Protein AF-A0A2M9CMZ7-F1 (afdb_monomer)

Sequence (205 aa):
MNSIRTAARRVREQDAGLTLVELIIYSLLLSVIVAIGGGMLISSITTQRDVTRITTATSDGQVVASSVEEGIRNAGGSTPISVASNSFGQVLKSRTAKVTQAGAVTWECRAWFHRFTGEVYTRRSATAVPTPATAGDLAGWTLLAQGVTLAPGQTAIFQSTGSTAAPKVRVVFDIAGTDTAPVRIDTDIAALKTPTTGTAPASCA

pLDDT: mean 87.65, std 12.61, range [50.69, 98.31]

Secondary structure (DSSP, 8-state):
--SHHHHHHHHHTT--PPPHHHHHHHHHHHHHHHHHHHHHHHHHHHHHHHHHHHHHHHHHHHHHHHHHHHHHHTB-SSS-EEEEE-SSEEEEEEEEEEE-TTS-EEEEEEEEEEETTS-EEEEEESS--PPP-SGGGGTTPEEEESSEEPPTT-S-SEEE-SBTTB-EEEEEEEE--SSS-PEEEEEEEEPP-----SSS-S---

Foldseek 3Di:
DPPVVVVVVVVVVPPPDQDPVNVVVVVVVVVVVCVVVVVVVVVVVVVVLLVVLQVVLVVLLVQVVVLCQQFQQQFDAQCQWDWDADPQWIKIKGWGWDQDPVRDIATWIKMWTAGQQFWIWIAIGQAAQDHDPDPVSCVRIHTRAGQKHADPPDPHQWDFDDDSQWTKIWGWIWHCRDPPDTDIDTDIHIYDHDDPDYDDDNDND

Solvent-accessible surface area (backbone atoms only — not comparable to full-atom values): 11147 Å² total; per-residue (Å²): 132,73,72,65,65,61,55,62,53,59,62,63,71,65,70,72,70,83,48,74,68,55,56,50,51,49,54,52,54,49,50,52,52,50,52,52,53,47,50,53,50,52,52,50,53,53,50,52,51,44,54,50,33,38,48,51,28,47,52,31,49,49,52,47,52,52,54,50,42,61,39,39,36,37,15,39,49,84,51,23,66,47,73,52,72,61,98,46,25,38,33,41,28,20,22,19,63,41,72,44,98,87,69,48,56,36,40,32,22,38,35,36,36,40,36,79,92,11,39,32,31,38,39,77,36,71,49,57,58,81,78,60,72,51,79,76,60,47,67,86,47,44,81,57,40,63,54,41,40,67,32,91,96,50,95,54,45,72,40,81,75,52,45,82,92,55,39,28,38,34,42,35,31,25,21,57,21,44,102,86,47,61,43,77,47,78,48,78,41,58,36,44,95,52,81,73,72,63,70,51,55,82,52,21,114

Mean predicted aligned error: 8.91 Å

Structure (mmCIF, N/CA/C/O backbone):
data_AF-A0A2M9CMZ7-F1
#
_entry.id   AF-A0A2M9CMZ7-F1
#
loop_
_atom_site.group_PDB
_atom_site.id
_atom_site.type_symbol
_atom_site.label_atom_id
_atom_site.label_alt_id
_atom_site.label_comp_id
_atom_site.label_asym_id
_atom_site.label_entity_id
_atom_site.label_seq_id
_atom_site.pdbx_PDB_ins_code
_atom_site.Cartn_x
_atom_site.Cartn_y
_atom_site.Cartn_z
_atom_site.occupancy
_atom_site.B_iso_or_equiv
_atom_site.auth_seq_id
_atom_site.auth_comp_id
_atom_site.auth_asym_id
_atom_site.auth_atom_id
_atom_site.pdbx_PDB_model_num
ATOM 1 N N . MET A 1 1 ? -18.367 -43.735 77.145 1.00 53.88 1 MET A N 1
ATOM 2 C CA . MET A 1 1 ? -19.477 -43.419 76.207 1.00 53.88 1 MET A CA 1
ATOM 3 C C . MET A 1 1 ? -20.078 -42.004 76.345 1.00 53.88 1 MET A C 1
ATOM 5 O O . MET A 1 1 ? -21.025 -41.712 75.630 1.00 53.88 1 MET A O 1
ATOM 9 N N . ASN A 1 2 ? -19.516 -41.077 77.145 1.00 50.69 2 ASN A N 1
ATOM 10 C CA . ASN A 1 2 ? -20.049 -39.701 77.281 1.00 50.69 2 ASN A CA 1
ATOM 11 C C . ASN A 1 2 ? -19.414 -38.643 76.352 1.00 50.69 2 ASN A C 1
ATOM 13 O O . ASN A 1 2 ? -19.955 -37.552 76.233 1.00 50.69 2 ASN A O 1
ATOM 17 N N . SER A 1 3 ? -18.312 -38.953 75.661 1.00 54.72 3 SER A N 1
ATOM 18 C CA . SER A 1 3 ? -17.605 -38.002 74.778 1.00 54.72 3 SER A CA 1
ATOM 19 C C . SER A 1 3 ? -18.279 -37.809 73.404 1.00 54.72 3 SER A C 1
ATOM 21 O O . SER A 1 3 ? -18.163 -36.748 72.798 1.00 54.72 3 SER A O 1
ATOM 23 N N . ILE A 1 4 ? -19.064 -38.788 72.942 1.00 56.78 4 ILE A N 1
ATOM 24 C CA . ILE A 1 4 ? -19.714 -38.757 71.617 1.00 56.78 4 ILE A CA 1
ATOM 25 C C . ILE A 1 4 ? -20.946 -37.829 71.605 1.00 56.78 4 ILE A C 1
ATOM 27 O O . ILE A 1 4 ? -21.255 -37.208 70.589 1.00 56.78 4 ILE A O 1
ATOM 31 N N . ARG A 1 5 ? -21.626 -37.658 72.748 1.00 54.97 5 ARG A N 1
ATOM 32 C CA . ARG A 1 5 ? -22.833 -36.814 72.845 1.00 54.97 5 ARG A CA 1
ATOM 33 C C . ARG A 1 5 ? -22.527 -35.314 72.777 1.00 54.97 5 ARG A C 1
ATOM 35 O O . ARG A 1 5 ? -23.371 -34.545 72.328 1.00 54.97 5 ARG A O 1
ATOM 42 N N . THR A 1 6 ? -21.323 -34.894 73.160 1.00 55.31 6 THR A N 1
ATOM 43 C CA . THR A 1 6 ? -20.895 -33.488 73.098 1.00 55.31 6 THR A CA 1
ATOM 44 C C . THR A 1 6 ? -20.460 -33.069 71.692 1.00 55.31 6 THR A C 1
ATOM 46 O O . THR A 1 6 ? -20.668 -31.918 71.314 1.00 55.31 6 THR A O 1
ATOM 49 N N . ALA A 1 7 ? -19.916 -33.995 70.894 1.00 56.38 7 ALA A N 1
ATOM 50 C CA . ALA A 1 7 ? -19.519 -33.734 69.508 1.00 56.38 7 ALA A CA 1
ATOM 51 C C . ALA A 1 7 ? -20.734 -33.538 68.582 1.00 56.38 7 ALA A C 1
ATOM 53 O O . ALA A 1 7 ? -20.754 -32.610 67.778 1.00 56.38 7 ALA A O 1
ATOM 54 N N . ALA A 1 8 ? -21.793 -34.335 68.762 1.00 55.12 8 ALA A N 1
ATOM 55 C CA . ALA A 1 8 ? -23.014 -34.240 67.958 1.00 55.12 8 ALA A CA 1
ATOM 56 C C . ALA A 1 8 ? -23.794 -32.924 68.163 1.00 55.12 8 ALA A C 1
ATOM 58 O O . ALA A 1 8 ? -24.517 -32.490 67.270 1.00 55.12 8 ALA A O 1
ATOM 59 N N . ARG A 1 9 ? -23.639 -32.261 69.318 1.00 54.72 9 ARG A N 1
ATOM 60 C CA . ARG A 1 9 ? -24.320 -30.988 69.598 1.00 54.72 9 ARG A CA 1
ATOM 61 C C . ARG A 1 9 ? -23.644 -29.789 68.922 1.00 54.72 9 ARG A C 1
ATOM 63 O O . ARG A 1 9 ? -24.350 -28.894 68.480 1.00 54.72 9 ARG A O 1
ATOM 70 N N . ARG A 1 10 ? -22.312 -29.801 68.767 1.00 55.31 10 ARG A N 1
ATOM 71 C CA . ARG A 1 10 ? -21.584 -28.718 68.072 1.00 55.31 10 ARG A CA 1
ATOM 72 C C . ARG A 1 10 ? -21.828 -28.695 66.565 1.00 55.31 10 ARG A C 1
ATOM 74 O O . ARG A 1 10 ? -21.839 -27.620 65.988 1.00 55.31 10 ARG A O 1
ATOM 81 N N . VAL A 1 11 ? -22.053 -29.855 65.944 1.00 56.81 11 VAL A N 1
ATOM 82 C CA . VAL A 1 11 ? -22.345 -29.934 64.500 1.00 56.81 11 VAL A CA 1
ATOM 83 C C . VAL A 1 11 ? -23.722 -29.339 64.180 1.00 56.81 11 VAL A C 1
ATOM 85 O O . VAL A 1 11 ? -23.894 -28.718 63.143 1.00 56.81 11 VAL A O 1
ATOM 88 N N . ARG A 1 12 ? -24.689 -29.453 65.098 1.00 53.34 12 ARG A N 1
ATOM 89 C CA . ARG A 1 12 ? -26.068 -28.978 64.894 1.00 53.34 12 ARG A CA 1
ATOM 90 C C . ARG A 1 12 ? -26.276 -27.483 65.170 1.00 53.34 12 ARG A C 1
ATOM 92 O O . ARG A 1 12 ? -27.273 -26.925 64.736 1.00 53.34 12 ARG A O 1
ATOM 99 N N . GLU A 1 13 ? -25.357 -26.836 65.889 1.00 54.41 13 GLU A N 1
ATOM 100 C CA . GLU A 1 13 ? -25.361 -25.375 66.101 1.00 54.41 13 GLU A CA 1
ATOM 101 C C . GLU A 1 13 ? -24.696 -24.603 64.945 1.00 54.41 13 GLU A C 1
ATOM 103 O O . GLU A 1 13 ? -24.712 -23.376 64.948 1.00 54.41 13 GLU A O 1
ATOM 108 N N . GLN A 1 14 ? -24.148 -25.298 63.940 1.00 55.53 14 GLN A N 1
ATOM 109 C CA . GLN A 1 14 ? -23.575 -24.679 62.738 1.00 55.53 14 GLN A CA 1
ATOM 110 C C . GLN A 1 14 ? -24.542 -24.609 61.546 1.00 55.53 14 GLN A C 1
ATOM 112 O O . GLN A 1 14 ? -24.207 -23.983 60.544 1.00 55.53 14 GLN A O 1
ATOM 117 N N . ASP A 1 15 ? -25.764 -25.134 61.676 1.00 51.84 15 ASP A N 1
ATOM 118 C CA . ASP A 1 15 ? -26.851 -24.940 60.705 1.00 51.84 15 ASP A CA 1
ATOM 119 C C . ASP A 1 15 ? -27.533 -23.569 60.904 1.00 51.84 15 ASP A C 1
ATOM 121 O O . ASP A 1 15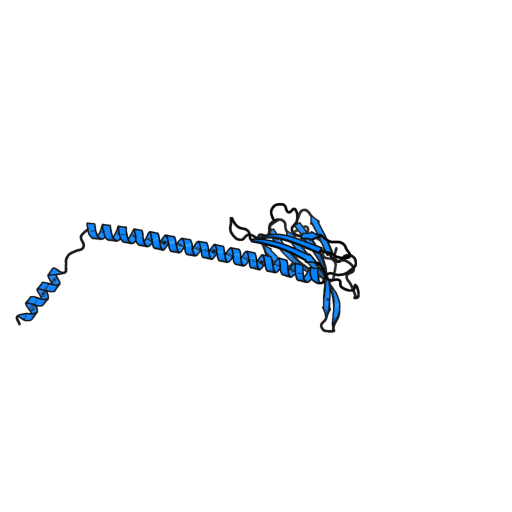 ? -28.759 -23.452 60.985 1.00 51.84 15 ASP A O 1
ATOM 125 N N . ALA A 1 16 ? -26.738 -22.502 61.018 1.00 63.56 16 ALA A N 1
ATOM 126 C CA . ALA A 1 16 ? -27.239 -21.142 60.873 1.00 63.56 16 ALA A CA 1
ATOM 127 C C . ALA A 1 16 ? -27.603 -20.954 59.392 1.00 63.56 16 ALA A C 1
ATOM 129 O O . ALA A 1 16 ? -26.758 -20.619 58.565 1.00 63.56 16 ALA A O 1
ATOM 130 N N . GLY A 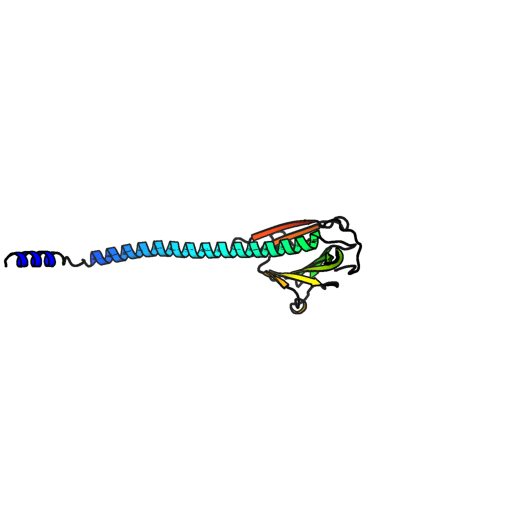1 17 ? -28.848 -21.284 59.040 1.00 63.22 17 GLY A N 1
ATOM 131 C CA . GLY A 1 17 ? -29.356 -21.165 57.678 1.00 63.22 17 GLY A CA 1
ATOM 132 C C . GLY A 1 17 ? -29.147 -19.753 57.134 1.00 63.22 17 GLY A C 1
ATOM 133 O O . GLY A 1 17 ? -29.456 -18.775 57.814 1.00 63.22 17 GLY A O 1
ATOM 134 N N . LEU A 1 18 ? -28.629 -19.665 55.905 1.00 70.62 18 LEU A N 1
ATOM 135 C CA . LEU A 1 18 ? -28.488 -18.409 55.173 1.00 70.62 18 LEU A CA 1
ATOM 136 C C . LEU A 1 18 ? -29.822 -17.668 55.187 1.00 70.62 18 LEU A C 1
ATOM 138 O O . LEU A 1 18 ? -30.847 -18.179 54.724 1.00 70.62 18 LEU A O 1
ATOM 142 N N . THR A 1 19 ? -29.810 -16.458 55.730 1.00 87.25 19 THR A N 1
ATOM 143 C CA . THR A 1 19 ? -31.013 -15.633 55.733 1.00 87.25 19 THR A CA 1
ATOM 144 C C . THR A 1 19 ? -31.317 -15.180 54.301 1.00 87.25 19 THR A C 1
ATOM 146 O O . THR A 1 19 ? -30.415 -14.952 53.495 1.00 87.25 19 THR A O 1
ATOM 149 N N . LEU A 1 20 ? -32.599 -15.039 53.947 1.00 86.75 20 LEU A N 1
ATOM 150 C CA . LEU A 1 20 ? -33.002 -14.634 52.591 1.00 86.75 20 LEU A CA 1
ATOM 151 C C . LEU A 1 20 ? -32.379 -13.283 52.190 1.00 86.75 20 LEU A C 1
ATOM 153 O O . LEU A 1 20 ? -31.976 -13.095 51.045 1.00 86.75 20 LEU A O 1
ATOM 157 N N . VAL A 1 21 ? -32.240 -12.367 53.152 1.00 91.69 21 VAL A N 1
ATOM 158 C CA . VAL A 1 21 ? -31.585 -11.066 52.958 1.00 91.69 21 VAL A CA 1
ATOM 159 C C . VAL A 1 21 ? -30.092 -11.200 52.641 1.00 91.69 21 VAL A C 1
ATOM 161 O O . VAL A 1 21 ? -29.581 -10.480 51.788 1.00 91.69 21 VAL A O 1
ATOM 164 N N . GLU A 1 22 ? -29.398 -12.153 53.257 1.00 90.06 22 GLU A N 1
ATOM 165 C CA . GLU A 1 22 ? -27.973 -12.404 53.037 1.00 90.06 22 GLU A CA 1
ATOM 166 C C . GLU A 1 22 ? -27.706 -12.973 51.634 1.00 90.06 22 GLU A C 1
ATOM 168 O O . GLU A 1 22 ? -26.802 -12.505 50.943 1.00 90.06 22 GLU A O 1
ATOM 173 N N . LEU A 1 23 ? -28.565 -13.874 51.139 1.00 91.12 23 LEU A N 1
ATOM 174 C CA . LEU A 1 23 ? -28.516 -14.339 49.744 1.00 91.12 23 LEU A CA 1
ATOM 175 C C . LEU A 1 23 ? -28.750 -13.206 48.734 1.00 91.12 23 LEU A C 1
ATOM 177 O O . LEU A 1 23 ? -28.063 -13.147 47.712 1.00 91.12 23 LEU A O 1
ATOM 181 N N . ILE A 1 24 ? -29.676 -12.282 49.021 1.00 94.25 24 ILE A N 1
ATOM 182 C CA . ILE A 1 24 ? -29.901 -11.107 48.167 1.00 94.25 24 ILE A CA 1
ATOM 183 C C . ILE A 1 24 ? -28.644 -10.234 48.134 1.00 94.25 24 ILE A C 1
ATOM 185 O O . ILE A 1 24 ? -28.174 -9.897 47.047 1.00 94.25 24 ILE A O 1
ATOM 189 N N . ILE A 1 25 ? -28.052 -9.924 49.290 1.00 94.56 25 ILE A N 1
ATOM 190 C CA . ILE A 1 25 ? -26.826 -9.117 49.366 1.00 94.56 25 ILE A CA 1
ATOM 191 C C . ILE A 1 25 ? -25.687 -9.789 48.589 1.00 94.56 25 ILE A C 1
ATOM 193 O O . ILE A 1 25 ? -25.028 -9.125 47.789 1.00 94.56 25 ILE A O 1
ATOM 197 N N . TYR A 1 26 ? -25.492 -11.102 48.738 1.00 94.25 26 TYR A N 1
ATOM 198 C CA . TYR A 1 26 ? -24.466 -11.821 47.980 1.00 94.25 26 TYR A CA 1
ATOM 199 C C . TYR A 1 26 ? -24.723 -11.816 46.475 1.00 94.25 26 TYR A C 1
ATOM 201 O O . TYR A 1 26 ? -23.786 -11.609 45.707 1.00 94.25 26 TYR A O 1
ATOM 209 N N . SER A 1 27 ? -25.971 -11.986 46.036 1.00 94.50 27 SER A N 1
ATOM 210 C CA . SER A 1 27 ? -26.308 -11.920 44.611 1.00 94.50 27 SER A CA 1
ATOM 211 C C . SER A 1 27 ? -26.061 -10.526 44.014 1.00 94.50 27 SER A C 1
ATOM 213 O O . SER A 1 27 ? -25.552 -10.417 42.895 1.00 94.50 27 SER A O 1
ATOM 215 N N . LEU A 1 28 ? -26.330 -9.457 44.775 1.00 96.75 28 LEU A N 1
ATOM 216 C CA . LEU A 1 28 ? -26.047 -8.076 44.374 1.00 96.75 28 LEU A CA 1
ATOM 217 C C . LEU A 1 28 ? -24.539 -7.819 44.294 1.00 96.75 28 LEU A C 1
ATOM 219 O O . LEU A 1 28 ? -24.059 -7.300 43.287 1.00 96.75 28 LEU A O 1
ATOM 223 N N . LEU A 1 29 ? -23.778 -8.235 45.310 1.00 96.25 29 LEU A N 1
ATOM 224 C CA . LEU A 1 29 ? -22.318 -8.104 45.321 1.00 96.25 29 LEU A CA 1
ATOM 225 C C . LEU A 1 29 ? -21.666 -8.902 44.185 1.00 96.25 29 LEU A C 1
ATOM 227 O O . LEU A 1 29 ? -20.794 -8.381 43.490 1.00 96.25 29 LEU A O 1
ATOM 231 N N . LEU A 1 30 ? -22.121 -10.134 43.943 1.00 96.31 30 LEU A N 1
ATOM 232 C CA . LEU A 1 30 ? -21.646 -10.958 42.832 1.00 96.31 30 LEU A CA 1
ATOM 233 C C . LEU A 1 30 ? -21.927 -10.287 41.485 1.00 96.31 30 LEU A C 1
ATOM 235 O O . LEU A 1 30 ? -21.047 -10.247 40.629 1.00 96.31 30 LEU A O 1
ATOM 239 N N . SER A 1 31 ? -23.120 -9.713 41.311 1.00 96.94 31 SER A N 1
ATOM 240 C CA . SER A 1 31 ? -23.487 -8.998 40.085 1.00 96.94 31 SER A CA 1
ATOM 241 C C . SER A 1 31 ? -22.565 -7.804 39.824 1.00 96.94 31 SER A C 1
ATOM 243 O O . SER A 1 31 ? -22.138 -7.601 38.690 1.00 96.94 31 SER A O 1
ATOM 245 N N . VAL A 1 32 ? -22.191 -7.053 40.867 1.00 97.56 32 VAL A N 1
ATOM 246 C CA . VAL A 1 32 ? -21.225 -5.946 40.759 1.00 97.56 32 VAL A CA 1
ATOM 247 C C . VAL A 1 32 ? -19.847 -6.454 40.331 1.00 97.56 32 VAL A C 1
ATOM 249 O O . VAL A 1 32 ? -19.247 -5.896 39.413 1.00 97.56 32 VAL A O 1
ATOM 252 N N . ILE A 1 33 ? -19.354 -7.537 40.938 1.00 97.75 33 ILE A N 1
ATOM 253 C CA . ILE A 1 33 ? -18.052 -8.126 40.583 1.00 97.75 33 ILE A CA 1
ATOM 254 C C . ILE A 1 33 ? -18.054 -8.613 39.130 1.00 97.75 33 ILE A C 1
ATOM 256 O O . ILE A 1 33 ? -17.116 -8.331 38.384 1.00 97.75 33 ILE A O 1
ATOM 260 N N . VAL A 1 34 ? -19.117 -9.302 38.706 1.00 96.94 34 VAL A N 1
ATOM 261 C CA . VAL A 1 34 ? -19.269 -9.776 37.325 1.00 96.94 34 VAL A CA 1
ATOM 262 C C . VAL A 1 34 ? -19.367 -8.607 36.348 1.00 96.94 34 VAL A C 1
ATOM 264 O O . VAL A 1 34 ? -18.765 -8.676 35.283 1.00 96.94 34 VAL A O 1
ATOM 267 N N . ALA A 1 35 ? -20.057 -7.518 36.694 1.00 96.75 35 ALA A N 1
ATOM 268 C CA . ALA A 1 35 ? -20.127 -6.329 35.846 1.00 96.75 35 ALA A CA 1
ATOM 269 C C . ALA A 1 35 ? -18.746 -5.682 35.652 1.00 96.75 35 ALA A C 1
ATOM 271 O O . ALA A 1 35 ? -18.377 -5.344 34.527 1.00 96.75 35 ALA A O 1
ATOM 272 N N . ILE A 1 36 ? -17.952 -5.568 36.723 1.00 97.19 36 ILE A N 1
ATOM 273 C CA . ILE A 1 36 ? -16.582 -5.040 36.655 1.00 97.19 36 ILE A CA 1
ATOM 274 C C . ILE A 1 36 ? -15.697 -5.969 35.814 1.00 97.19 36 ILE A C 1
ATOM 276 O O . ILE A 1 36 ? -15.052 -5.517 34.867 1.00 97.19 36 ILE A O 1
ATOM 280 N N . GLY A 1 37 ? -15.702 -7.271 36.115 1.00 96.31 37 GLY A N 1
ATOM 281 C CA . GLY A 1 37 ? -14.915 -8.263 35.379 1.00 96.31 37 GLY A CA 1
ATOM 282 C C . GLY A 1 37 ? -15.315 -8.359 33.903 1.00 96.31 37 GLY A C 1
ATOM 283 O O . GLY A 1 37 ? -14.456 -8.405 33.025 1.00 96.31 37 GLY A O 1
ATOM 284 N N . GLY A 1 38 ? -16.616 -8.311 33.616 1.00 94.94 38 GLY A N 1
ATOM 285 C CA . GLY A 1 38 ? -17.168 -8.305 32.264 1.00 94.94 38 GLY A CA 1
ATOM 286 C C . GLY A 1 38 ? -16.776 -7.052 31.484 1.00 94.94 38 GLY A C 1
ATOM 287 O O . GLY A 1 38 ? -16.336 -7.158 30.341 1.00 94.94 38 GLY A O 1
ATOM 288 N N . GLY A 1 39 ? -16.845 -5.875 32.112 1.00 94.81 39 GLY A N 1
ATOM 289 C CA . GLY A 1 39 ? -16.388 -4.621 31.510 1.00 94.81 39 GLY A CA 1
ATOM 290 C C . GLY A 1 39 ? -14.898 -4.646 31.158 1.00 94.81 39 GLY A C 1
ATOM 291 O O . GLY A 1 39 ? -14.516 -4.270 30.048 1.00 94.81 39 GLY A O 1
ATOM 292 N N . MET A 1 40 ? -14.055 -5.159 32.061 1.00 95.44 40 MET A N 1
ATOM 293 C CA . MET A 1 40 ? -12.617 -5.319 31.810 1.00 95.44 40 MET A CA 1
ATOM 294 C C . MET A 1 40 ? -12.329 -6.289 30.659 1.00 95.44 40 MET A C 1
ATOM 296 O O . MET A 1 40 ? -11.465 -6.017 29.820 1.00 95.44 40 MET A O 1
ATOM 300 N N . LEU A 1 41 ? -13.066 -7.400 30.586 1.00 95.75 41 LEU A N 1
ATOM 301 C CA . LEU A 1 41 ? -12.920 -8.380 29.513 1.00 95.75 41 LEU A CA 1
ATOM 302 C C . LEU A 1 41 ? -13.299 -7.785 28.151 1.00 95.75 41 LEU A C 1
ATOM 304 O O . LEU A 1 41 ? -12.548 -7.940 27.188 1.00 95.75 41 LEU A O 1
ATOM 308 N N . ILE A 1 42 ? -14.422 -7.064 28.074 1.00 94.44 42 ILE A N 1
ATOM 309 C CA . ILE A 1 42 ? -14.865 -6.396 26.842 1.00 94.44 42 ILE A CA 1
ATOM 310 C C . ILE A 1 42 ? -13.808 -5.388 26.380 1.00 94.44 42 ILE A C 1
ATOM 312 O O . ILE A 1 42 ? -13.396 -5.438 25.223 1.00 94.44 42 ILE A O 1
ATOM 316 N N . SER A 1 43 ? -13.315 -4.543 27.291 1.00 94.12 43 SER A N 1
ATOM 317 C CA . SER A 1 43 ? -12.269 -3.553 26.994 1.00 94.12 43 SER A CA 1
ATOM 318 C C . SER A 1 43 ? -10.966 -4.198 26.498 1.00 94.12 43 SER A C 1
ATOM 320 O O . SER A 1 43 ? -10.323 -3.719 25.560 1.00 94.12 43 SER A O 1
ATOM 322 N N . SER A 1 44 ? -10.592 -5.342 27.076 1.00 94.44 44 SER A N 1
ATOM 323 C CA . SER A 1 44 ? -9.409 -6.095 26.646 1.00 94.44 44 SER A CA 1
ATOM 324 C C . SER A 1 44 ? -9.576 -6.648 25.228 1.00 94.44 44 SER A C 1
ATOM 326 O O . SER A 1 44 ? -8.657 -6.548 24.416 1.00 94.44 44 SER A O 1
ATOM 328 N N . ILE A 1 45 ? -10.756 -7.186 24.897 1.00 94.31 45 ILE A N 1
ATOM 329 C CA . ILE A 1 45 ? -11.051 -7.730 23.562 1.00 94.31 45 ILE A CA 1
ATOM 330 C C . ILE A 1 45 ? -11.070 -6.620 22.505 1.00 94.31 45 ILE A C 1
ATOM 332 O O . ILE A 1 45 ? -10.531 -6.814 21.414 1.00 94.31 45 ILE A O 1
ATOM 336 N N . THR A 1 46 ? -11.672 -5.463 22.797 1.00 91.69 46 THR A N 1
ATOM 337 C CA . THR A 1 46 ? -11.691 -4.333 21.854 1.00 91.69 46 THR A CA 1
ATOM 338 C C . THR A 1 46 ? -10.283 -3.808 21.606 1.00 91.69 46 THR A C 1
ATOM 340 O O . THR A 1 46 ? -9.877 -3.688 20.455 1.00 91.69 46 THR A O 1
ATOM 343 N N . THR A 1 47 ? -9.491 -3.635 22.666 1.00 91.94 47 THR A N 1
ATOM 344 C CA . THR A 1 47 ? -8.099 -3.178 22.555 1.00 91.94 47 THR A CA 1
ATOM 345 C C . THR A 1 47 ? -7.252 -4.136 21.713 1.00 91.94 47 THR A C 1
ATOM 347 O O . THR A 1 47 ? -6.511 -3.702 20.835 1.00 91.94 47 THR A O 1
ATOM 350 N N . GLN A 1 48 ? -7.379 -5.451 21.923 1.00 91.75 48 GLN A N 1
ATOM 351 C CA . GLN A 1 48 ? -6.647 -6.444 21.126 1.00 91.75 48 GLN A CA 1
ATOM 352 C C . GLN A 1 48 ? -7.033 -6.402 19.645 1.00 91.75 48 GLN A C 1
ATOM 354 O O . GLN A 1 48 ? -6.164 -6.526 18.779 1.00 91.75 48 GLN A O 1
ATOM 359 N N . ARG A 1 49 ? -8.322 -6.208 19.338 1.00 91.31 49 ARG A N 1
ATOM 360 C CA . ARG A 1 49 ? -8.796 -6.055 17.955 1.00 91.31 49 ARG A CA 1
ATOM 361 C C . ARG A 1 49 ? -8.204 -4.811 17.306 1.00 91.31 49 ARG A C 1
ATOM 363 O O . ARG A 1 49 ? -7.713 -4.912 16.186 1.00 91.31 49 ARG A O 1
ATOM 370 N N . ASP A 1 50 ? -8.192 -3.686 18.010 1.00 92.31 50 ASP A N 1
ATOM 371 C CA . ASP A 1 50 ? -7.658 -2.426 17.490 1.00 92.31 50 ASP A CA 1
ATOM 372 C C . ASP A 1 50 ? -6.153 -2.514 17.233 1.00 92.31 50 ASP A C 1
ATOM 374 O O . ASP A 1 50 ? -5.694 -2.191 16.137 1.00 92.31 50 ASP A O 1
ATOM 378 N N . VAL A 1 51 ? -5.388 -3.043 18.194 1.00 92.50 51 VAL A N 1
ATOM 379 C CA . VAL A 1 51 ? -3.943 -3.270 18.034 1.00 92.50 51 VAL A CA 1
ATOM 380 C C . VAL A 1 51 ? -3.669 -4.195 16.852 1.00 92.50 51 VAL A C 1
ATOM 382 O O . VAL A 1 51 ? -2.778 -3.914 16.050 1.00 92.50 51 VAL A O 1
ATOM 385 N N . THR A 1 52 ? -4.448 -5.269 16.705 1.00 93.25 52 THR A N 1
ATOM 386 C CA . THR A 1 52 ? -4.295 -6.206 15.584 1.00 93.25 52 THR A CA 1
ATOM 387 C C . THR A 1 52 ? -4.553 -5.509 14.252 1.00 93.25 52 THR A C 1
ATOM 389 O O . THR A 1 52 ? -3.731 -5.614 13.347 1.00 93.25 52 THR A O 1
ATOM 392 N N . ARG A 1 53 ? -5.645 -4.743 14.137 1.00 91.56 53 ARG A N 1
ATOM 393 C CA . ARG A 1 53 ? -5.984 -4.032 12.898 1.00 91.56 53 ARG A CA 1
ATOM 394 C C . ARG A 1 53 ? -4.941 -2.979 12.525 1.00 91.56 53 ARG A C 1
ATOM 396 O O . ARG A 1 53 ? -4.512 -2.944 11.378 1.00 91.56 53 ARG A O 1
ATOM 403 N N . ILE A 1 54 ? -4.486 -2.168 13.483 1.00 93.44 54 ILE A N 1
ATOM 404 C CA . ILE A 1 54 ? -3.417 -1.178 13.259 1.00 93.44 54 ILE A CA 1
ATOM 405 C C . ILE A 1 54 ? -2.123 -1.873 12.822 1.00 93.44 54 ILE A C 1
ATOM 407 O O . ILE A 1 54 ? -1.438 -1.393 11.918 1.00 93.44 54 ILE A O 1
ATOM 411 N N . THR A 1 55 ? -1.795 -3.009 13.444 1.00 94.00 55 THR A N 1
ATOM 412 C CA . THR A 1 55 ? -0.604 -3.794 13.098 1.00 94.00 55 THR A CA 1
ATOM 413 C C . THR A 1 55 ? -0.689 -4.308 11.665 1.00 94.00 55 THR A C 1
ATOM 415 O O . THR A 1 55 ? 0.234 -4.070 10.892 1.00 94.00 55 THR A O 1
ATOM 418 N N . THR A 1 56 ? -1.805 -4.934 11.279 1.00 93.62 56 THR A N 1
ATOM 419 C CA . THR A 1 56 ? -2.032 -5.406 9.904 1.00 93.62 56 THR A CA 1
ATOM 420 C C . THR A 1 56 ? -1.970 -4.258 8.901 1.00 93.62 56 THR A C 1
ATOM 422 O O . THR A 1 56 ? -1.220 -4.344 7.935 1.00 93.62 56 THR A O 1
ATOM 425 N N . ALA A 1 57 ? -2.667 -3.152 9.166 1.00 94.38 57 ALA A N 1
ATOM 426 C CA . ALA A 1 57 ? -2.667 -1.975 8.302 1.00 94.38 57 ALA A CA 1
ATOM 427 C C . ALA A 1 57 ? -1.250 -1.398 8.121 1.00 94.38 57 ALA A C 1
ATOM 429 O O . ALA A 1 57 ? -0.834 -1.067 7.012 1.00 94.38 57 ALA A O 1
ATOM 430 N N . THR A 1 58 ? -0.466 -1.343 9.201 1.00 95.12 58 THR A N 1
ATOM 431 C CA . THR A 1 58 ? 0.939 -0.921 9.146 1.00 95.12 58 THR A CA 1
ATOM 432 C C . THR A 1 58 ? 1.766 -1.886 8.301 1.00 95.12 58 THR A C 1
ATOM 434 O O . THR A 1 58 ? 2.496 -1.439 7.420 1.00 95.12 58 THR A O 1
ATOM 437 N N . SER A 1 59 ? 1.654 -3.197 8.530 1.00 95.69 59 SER A N 1
ATOM 438 C CA . SER A 1 59 ? 2.381 -4.208 7.756 1.00 95.69 59 SER A CA 1
ATOM 439 C C . SER A 1 59 ? 2.054 -4.135 6.264 1.00 95.69 59 SER A C 1
ATOM 441 O O . SER A 1 59 ? 2.976 -4.067 5.454 1.00 95.69 59 SER A O 1
ATOM 443 N N . ASP A 1 60 ? 0.776 -4.055 5.901 1.00 95.50 60 ASP A N 1
ATOM 444 C CA . ASP A 1 60 ? 0.323 -3.946 4.511 1.00 95.50 60 ASP A CA 1
ATOM 445 C C . ASP A 1 60 ? 0.827 -2.647 3.860 1.00 95.50 60 ASP A C 1
ATOM 447 O O . ASP A 1 60 ? 1.357 -2.656 2.745 1.00 95.50 60 ASP A O 1
ATOM 451 N N . GLY A 1 61 ? 0.752 -1.526 4.586 1.00 95.69 61 GLY A N 1
ATOM 452 C CA . GLY A 1 61 ? 1.289 -0.242 4.141 1.00 95.69 61 GLY A CA 1
ATOM 453 C C . GLY A 1 61 ? 2.802 -0.281 3.890 1.00 95.69 61 GLY A C 1
ATOM 454 O O . GLY A 1 61 ? 3.275 0.234 2.874 1.00 95.69 61 GLY A O 1
ATOM 455 N N . GLN A 1 62 ? 3.564 -0.945 4.764 1.00 96.12 62 GLN A N 1
ATOM 456 C CA . GLN A 1 62 ? 5.010 -1.132 4.597 1.00 96.12 62 GLN A CA 1
ATOM 457 C C . GLN A 1 62 ? 5.348 -2.079 3.440 1.00 96.12 62 GLN A C 1
ATOM 459 O O . GLN A 1 62 ? 6.327 -1.849 2.728 1.00 96.12 62 GLN A O 1
ATOM 464 N N . VAL A 1 63 ? 4.537 -3.111 3.190 1.00 96.94 63 VAL A N 1
ATOM 465 C CA . VAL A 1 63 ? 4.690 -3.983 2.012 1.00 96.94 63 VAL A CA 1
ATOM 466 C C . VAL A 1 63 ? 4.508 -3.181 0.721 1.00 96.94 63 VAL A C 1
ATOM 468 O O . VAL A 1 63 ? 5.320 -3.306 -0.196 1.00 96.94 63 VAL A O 1
ATOM 471 N N . VAL A 1 64 ? 3.501 -2.304 0.651 1.00 97.06 64 VAL A N 1
ATOM 472 C CA . VAL A 1 64 ? 3.310 -1.410 -0.503 1.00 97.06 64 VAL A CA 1
ATOM 473 C C . VAL A 1 64 ? 4.494 -0.453 -0.658 1.00 97.06 64 VAL A C 1
ATOM 475 O O . VAL A 1 64 ? 5.075 -0.381 -1.743 1.00 97.06 64 VAL A O 1
ATOM 478 N N . ALA A 1 65 ? 4.883 0.249 0.411 1.00 96.69 65 ALA A N 1
ATOM 479 C CA . ALA A 1 65 ? 5.970 1.227 0.375 1.00 96.69 65 ALA A CA 1
ATOM 480 C C . ALA A 1 65 ? 7.306 0.598 -0.045 1.00 96.69 65 ALA A C 1
ATOM 482 O O . ALA A 1 65 ? 7.948 1.089 -0.971 1.00 96.69 65 ALA A O 1
ATOM 483 N N . SER A 1 66 ? 7.685 -0.523 0.575 1.00 96.69 66 SER A N 1
ATOM 484 C CA . SER A 1 66 ? 8.927 -1.242 0.264 1.00 96.69 66 SER A CA 1
ATOM 485 C C . SER A 1 66 ? 8.934 -1.814 -1.154 1.00 96.69 66 SER A C 1
ATOM 487 O O . SER A 1 66 ? 9.951 -1.735 -1.843 1.00 96.69 66 SER A O 1
ATOM 489 N N . SER A 1 67 ? 7.795 -2.328 -1.632 1.00 96.38 67 SER A N 1
ATOM 490 C CA . SER A 1 67 ? 7.659 -2.819 -3.005 1.00 96.38 67 SER A CA 1
ATOM 491 C C . SER A 1 67 ? 7.914 -1.709 -4.025 1.00 96.38 67 SER A C 1
ATOM 493 O O . SER A 1 67 ? 8.690 -1.904 -4.967 1.00 96.38 67 SER A O 1
ATOM 495 N N . VAL A 1 68 ? 7.292 -0.540 -3.825 1.00 96.38 68 VAL A N 1
ATOM 496 C CA . VAL A 1 68 ? 7.504 0.636 -4.680 1.00 96.38 68 VAL A CA 1
ATOM 497 C C . VAL A 1 68 ? 8.949 1.113 -4.568 1.00 96.38 68 VAL A C 1
ATOM 499 O O . VAL A 1 68 ? 9.601 1.328 -5.587 1.00 96.38 68 VAL A O 1
ATOM 502 N N . GLU A 1 69 ? 9.488 1.216 -3.355 1.00 95.50 69 GLU A N 1
ATOM 503 C CA . GLU A 1 69 ? 10.859 1.664 -3.122 1.00 95.50 69 GLU A CA 1
ATOM 504 C C . GLU A 1 69 ? 11.889 0.803 -3.855 1.00 95.50 69 GLU A C 1
ATOM 506 O O . GLU A 1 69 ? 12.738 1.343 -4.566 1.00 95.50 69 GLU A O 1
ATOM 511 N N . GLU A 1 70 ? 11.790 -0.524 -3.760 1.00 92.88 70 GLU A N 1
ATOM 512 C CA . GLU A 1 70 ? 12.702 -1.450 -4.436 1.00 92.88 70 GLU A CA 1
ATOM 513 C C . GLU A 1 70 ? 12.687 -1.250 -5.960 1.00 92.88 70 GLU A C 1
ATOM 515 O O . GLU A 1 70 ? 13.735 -1.244 -6.616 1.00 92.88 70 GLU A O 1
ATOM 520 N N . GLY A 1 71 ? 11.497 -1.077 -6.538 1.00 92.25 71 GLY A N 1
ATOM 521 C CA . GLY A 1 71 ? 11.352 -0.918 -7.979 1.00 92.25 71 GLY A CA 1
ATOM 522 C C . GLY A 1 71 ? 11.765 0.463 -8.493 1.00 92.25 71 GLY A C 1
ATOM 523 O O . GLY A 1 71 ? 12.353 0.549 -9.575 1.00 92.25 71 GLY A O 1
ATOM 524 N N . ILE A 1 72 ? 11.523 1.518 -7.711 1.00 93.38 72 ILE A N 1
ATOM 525 C CA . ILE A 1 72 ? 11.866 2.901 -8.059 1.00 93.38 72 ILE A CA 1
ATOM 526 C C . ILE A 1 72 ? 13.349 3.195 -7.824 1.00 93.38 72 ILE A C 1
ATOM 528 O O . ILE A 1 72 ? 13.975 3.816 -8.680 1.00 93.38 72 ILE A O 1
ATOM 532 N N . ARG A 1 73 ? 13.957 2.707 -6.732 1.00 91.94 73 ARG A N 1
ATOM 533 C CA . ARG A 1 73 ? 15.402 2.883 -6.482 1.00 91.94 73 ARG A CA 1
ATOM 534 C C . ARG A 1 73 ? 16.255 2.331 -7.618 1.00 91.94 73 ARG A C 1
ATOM 536 O O . ARG A 1 73 ? 17.272 2.925 -7.956 1.00 91.94 73 ARG A O 1
ATOM 543 N N . ASN A 1 74 ? 15.820 1.231 -8.222 1.00 89.00 74 ASN A N 1
ATOM 544 C CA . ASN A 1 74 ? 16.505 0.574 -9.332 1.00 89.00 74 ASN A CA 1
ATOM 545 C C . ASN A 1 74 ? 15.970 1.006 -10.710 1.00 89.00 74 ASN A C 1
ATOM 547 O O . ASN A 1 74 ? 16.220 0.325 -11.709 1.00 89.00 74 ASN A O 1
ATOM 551 N N . ALA A 1 75 ? 15.209 2.102 -10.783 1.00 89.12 75 ALA A N 1
ATOM 552 C CA . ALA A 1 75 ? 14.673 2.596 -12.041 1.00 89.12 75 ALA A CA 1
ATOM 553 C C . ALA A 1 75 ? 15.757 3.263 -12.908 1.00 89.12 75 ALA A C 1
ATOM 555 O O . ALA A 1 75 ? 16.657 3.933 -12.400 1.00 89.12 75 ALA A O 1
ATOM 556 N N . GLY A 1 76 ? 15.662 3.106 -14.230 1.00 85.88 76 GLY A N 1
ATOM 557 C CA . GLY A 1 76 ? 16.631 3.674 -15.170 1.00 85.88 76 GLY A CA 1
ATOM 558 C C . GLY A 1 76 ? 16.195 3.608 -16.632 1.00 85.88 76 GLY A C 1
ATOM 559 O O . GLY A 1 76 ? 15.331 2.820 -17.014 1.00 85.88 76 GLY A O 1
ATOM 560 N N . GLY A 1 77 ? 16.784 4.450 -17.481 1.00 78.19 77 GLY A N 1
ATOM 561 C CA . GLY A 1 77 ? 16.356 4.630 -18.875 1.00 78.19 77 GLY A CA 1
ATOM 562 C C . GLY A 1 77 ? 16.057 6.085 -19.221 1.00 78.19 77 GLY A C 1
ATOM 563 O O . GLY A 1 77 ? 16.238 6.977 -18.398 1.00 78.19 77 GLY A O 1
ATOM 564 N N . SER A 1 78 ? 15.579 6.315 -20.445 1.00 72.44 78 SER A N 1
ATOM 565 C CA . SER A 1 78 ? 15.105 7.627 -20.907 1.00 72.44 78 SER A CA 1
ATOM 566 C C . SER A 1 78 ? 13.758 8.017 -20.293 1.00 72.44 78 SER A C 1
ATOM 568 O O . SER A 1 78 ? 13.509 9.195 -20.075 1.00 72.44 78 SER A O 1
ATOM 570 N N . THR A 1 79 ? 12.901 7.042 -19.982 1.00 78.81 79 THR A N 1
ATOM 571 C CA . THR A 1 79 ? 11.619 7.235 -19.283 1.00 78.81 79 THR A CA 1
ATOM 572 C C . THR A 1 79 ? 11.508 6.225 -18.135 1.00 78.81 79 THR A C 1
ATOM 574 O O . THR A 1 79 ? 10.804 5.219 -18.253 1.00 78.81 79 THR A O 1
ATOM 577 N N . PRO A 1 80 ? 12.265 6.429 -17.040 1.00 83.25 80 PRO A N 1
ATOM 578 C CA . PRO A 1 80 ? 12.423 5.428 -15.984 1.00 83.25 80 PRO A CA 1
ATOM 579 C C . PRO A 1 80 ? 11.157 5.234 -15.145 1.00 83.25 80 PRO A C 1
ATOM 581 O O . PRO A 1 80 ? 10.962 4.156 -14.588 1.00 83.25 80 PRO A O 1
ATOM 584 N N . ILE A 1 81 ? 10.309 6.262 -15.056 1.00 91.31 81 ILE A N 1
ATOM 585 C CA . ILE A 1 81 ? 9.098 6.289 -14.235 1.00 91.31 81 ILE A CA 1
ATOM 586 C C . ILE A 1 81 ? 7.987 6.988 -15.019 1.00 91.31 81 ILE A C 1
ATOM 588 O O . ILE A 1 81 ? 8.230 8.003 -15.668 1.00 91.31 81 ILE A O 1
ATOM 592 N N . SER A 1 82 ? 6.768 6.464 -14.937 1.00 92.44 82 SER A N 1
ATOM 593 C CA . SER A 1 82 ? 5.562 7.127 -15.436 1.00 92.44 82 SER A CA 1
ATOM 594 C C . SER A 1 82 ? 4.398 6.894 -14.480 1.00 92.44 82 SER A C 1
ATOM 596 O O . SER A 1 82 ? 4.295 5.837 -13.857 1.00 92.44 82 SER A O 1
ATOM 598 N N . VAL A 1 83 ? 3.528 7.890 -14.360 1.00 94.50 83 VAL A N 1
ATOM 599 C CA . VAL A 1 83 ? 2.287 7.803 -13.591 1.00 94.50 83 VAL A CA 1
ATOM 600 C C . VAL A 1 83 ? 1.145 8.131 -14.537 1.00 94.50 83 VAL A C 1
ATOM 602 O O . VAL A 1 83 ? 1.208 9.123 -15.259 1.00 94.50 83 VAL A O 1
ATOM 605 N N . ALA A 1 84 ? 0.111 7.299 -14.536 1.00 94.44 84 ALA A N 1
ATOM 606 C CA . ALA A 1 84 ? -1.105 7.523 -15.303 1.00 94.44 84 ALA A CA 1
ATOM 607 C C . ALA A 1 84 ? -2.328 7.222 -14.436 1.00 94.44 84 ALA A C 1
ATOM 609 O O . ALA A 1 84 ? -2.267 6.406 -13.519 1.00 94.44 84 ALA A O 1
ATOM 610 N N . SER A 1 85 ? -3.450 7.861 -14.735 1.00 95.50 85 SER A N 1
ATOM 611 C CA . SER A 1 85 ? -4.731 7.601 -14.085 1.00 95.50 85 SER A CA 1
ATOM 612 C C . SER A 1 85 ? -5.850 7.547 -15.118 1.00 95.50 85 SER A C 1
ATOM 614 O O . SER A 1 85 ? -5.750 8.109 -16.209 1.00 95.50 85 SER A O 1
ATOM 616 N N . ASN A 1 86 ? -6.911 6.828 -14.779 1.00 95.50 86 ASN A N 1
ATOM 617 C CA . ASN A 1 86 ? -8.173 6.791 -15.509 1.00 95.50 86 ASN A CA 1
ATOM 618 C C . ASN A 1 86 ? -9.325 6.762 -14.490 1.00 95.50 86 ASN A C 1
ATOM 620 O O . ASN A 1 86 ? -9.101 6.968 -13.302 1.00 95.50 86 ASN A O 1
ATOM 624 N N . SER A 1 87 ? -10.560 6.511 -14.926 1.00 95.19 87 SER A N 1
ATOM 625 C CA . SER A 1 87 ? -11.718 6.418 -14.024 1.00 95.19 87 SER A CA 1
ATOM 626 C C . SER A 1 87 ? -11.704 5.192 -13.101 1.00 95.19 87 SER A C 1
ATOM 628 O O . SER A 1 87 ? -12.447 5.163 -12.123 1.00 95.19 87 SER A O 1
ATOM 630 N N . PHE A 1 88 ? -10.889 4.180 -13.401 1.00 96.19 88 PHE A N 1
ATOM 631 C CA . PHE A 1 88 ? -10.804 2.937 -12.638 1.00 96.19 88 PHE A CA 1
ATOM 632 C C . PHE A 1 88 ? -9.755 3.009 -11.518 1.00 96.19 88 PHE A C 1
ATOM 634 O O . PHE A 1 88 ? -9.923 2.394 -10.461 1.00 96.19 88 PHE A O 1
ATOM 641 N N . GLY A 1 89 ? -8.683 3.773 -11.728 1.00 96.06 89 GLY A N 1
ATOM 642 C CA . GLY A 1 89 ? -7.639 3.955 -10.732 1.00 96.06 89 GLY A CA 1
ATOM 643 C C . GLY A 1 89 ? -6.400 4.670 -11.254 1.00 96.06 89 GLY A C 1
ATOM 644 O O . GLY A 1 89 ? -6.404 5.332 -12.296 1.00 96.06 89 GLY A O 1
ATOM 645 N N . GLN A 1 90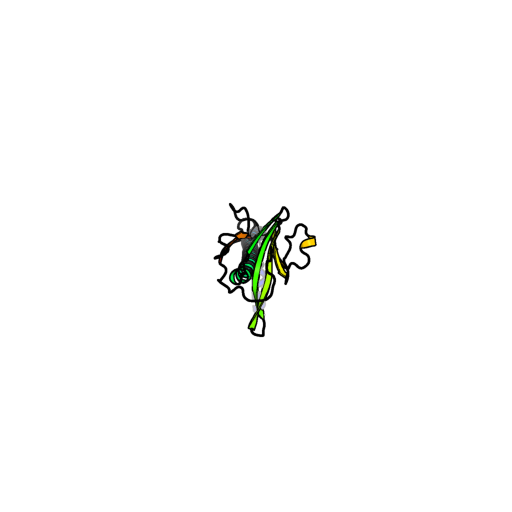 ? -5.312 4.506 -10.512 1.00 97.00 90 GLN A N 1
ATOM 646 C CA . GLN A 1 90 ? -4.016 5.103 -10.785 1.00 97.00 90 GLN A CA 1
ATOM 647 C C . GLN A 1 90 ? -2.938 4.026 -10.910 1.00 97.00 90 GLN A C 1
ATOM 649 O O . GLN A 1 90 ? -2.822 3.157 -10.053 1.00 97.00 90 GLN A O 1
ATOM 654 N N . VAL A 1 91 ? -2.101 4.112 -11.944 1.00 97.19 91 VAL A N 1
ATOM 655 C CA . VAL A 1 91 ? -0.936 3.245 -12.131 1.00 97.19 91 VAL A CA 1
ATOM 656 C C . VAL A 1 91 ? 0.364 4.040 -12.034 1.00 97.19 91 VAL A C 1
ATOM 658 O O . VAL A 1 91 ? 0.533 5.076 -12.678 1.00 97.19 91 VAL A O 1
ATOM 661 N N . LEU A 1 92 ? 1.305 3.521 -11.258 1.00 97.25 92 LEU A N 1
ATOM 662 C CA . LEU A 1 92 ? 2.718 3.872 -11.292 1.00 97.25 92 LEU A CA 1
ATOM 663 C C . LEU A 1 92 ? 3.453 2.773 -12.053 1.00 97.25 92 LEU A C 1
ATOM 665 O O . LEU A 1 92 ? 3.276 1.597 -11.750 1.00 97.25 92 LEU A O 1
ATOM 669 N N . LYS A 1 93 ? 4.291 3.136 -13.020 1.00 95.69 93 LYS A N 1
ATOM 670 C CA . LYS A 1 93 ? 5.114 2.192 -13.782 1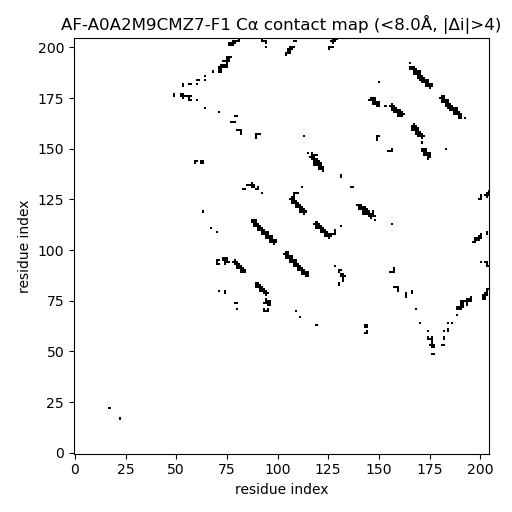.00 95.69 93 LYS A CA 1
ATOM 671 C C . LYS A 1 93 ? 6.572 2.615 -13.703 1.00 95.69 93 LYS A C 1
ATOM 673 O O . LYS A 1 93 ? 6.877 3.801 -13.840 1.00 95.69 93 LYS A O 1
ATOM 678 N N . SER A 1 94 ? 7.469 1.652 -13.547 1.00 93.88 94 SER A N 1
ATOM 679 C CA . SER A 1 94 ? 8.911 1.859 -13.568 1.00 93.88 94 SER A CA 1
ATOM 680 C C . SER A 1 94 ? 9.615 0.841 -14.451 1.00 93.88 94 SER A C 1
ATOM 682 O O . SER A 1 94 ? 9.230 -0.327 -14.522 1.00 93.88 94 SER A O 1
ATOM 684 N N . ARG A 1 95 ? 10.686 1.290 -15.103 1.00 91.56 95 ARG A N 1
ATOM 685 C CA . ARG A 1 95 ? 11.636 0.422 -15.796 1.00 91.56 95 ARG A CA 1
ATOM 686 C C . ARG A 1 95 ? 12.780 0.107 -14.845 1.00 91.56 95 ARG A C 1
ATOM 688 O O . ARG A 1 95 ? 13.629 0.961 -14.606 1.00 91.56 95 ARG A O 1
ATOM 695 N N . THR A 1 96 ? 12.792 -1.102 -14.307 1.00 90.75 96 THR A N 1
ATOM 696 C CA . THR A 1 96 ? 13.656 -1.501 -13.196 1.00 90.75 96 THR A CA 1
ATOM 697 C C . THR A 1 96 ? 14.775 -2.418 -13.684 1.00 90.75 96 THR A C 1
ATOM 699 O O . THR A 1 96 ? 14.528 -3.383 -14.411 1.00 90.75 96 THR A O 1
ATOM 702 N N . ALA A 1 97 ? 16.014 -2.117 -13.293 1.00 87.81 97 ALA A N 1
ATOM 703 C CA . ALA A 1 97 ? 17.165 -2.966 -13.577 1.00 87.81 97 ALA A CA 1
ATOM 704 C C . ALA A 1 97 ? 17.136 -4.235 -12.711 1.00 87.81 97 ALA A C 1
ATOM 706 O O . ALA A 1 97 ? 16.853 -4.191 -11.513 1.00 87.81 97 ALA A O 1
ATOM 707 N N . LYS A 1 98 ? 17.484 -5.367 -13.317 1.00 85.56 98 LYS A N 1
ATOM 708 C CA . LYS A 1 98 ? 17.620 -6.674 -12.679 1.00 85.56 98 LYS A CA 1
ATOM 709 C C . LYS A 1 98 ? 18.947 -7.298 -13.077 1.00 85.56 98 LYS A C 1
ATOM 711 O O . LYS A 1 98 ? 19.258 -7.416 -14.260 1.00 85.56 98 LYS A O 1
ATOM 716 N N . VAL A 1 99 ? 19.703 -7.764 -12.093 1.00 82.75 99 VAL A N 1
ATOM 717 C CA . VAL A 1 99 ? 20.937 -8.514 -12.333 1.00 82.75 99 VAL A CA 1
ATOM 718 C C . VAL A 1 99 ? 20.597 -10.001 -12.436 1.00 82.75 99 VAL A C 1
ATOM 720 O O . VAL A 1 99 ? 19.898 -10.558 -11.590 1.00 82.75 99 VAL A O 1
ATOM 723 N N . THR A 1 100 ? 21.041 -10.643 -13.511 1.00 81.25 100 THR A N 1
ATOM 724 C CA . THR A 1 100 ? 20.940 -12.098 -13.689 1.00 81.25 100 THR A CA 1
ATOM 725 C C . THR A 1 100 ? 21.959 -12.820 -12.806 1.00 81.25 100 THR A C 1
ATOM 727 O O . THR A 1 100 ? 22.928 -12.219 -12.352 1.00 81.25 100 THR A O 1
ATOM 730 N N . GLN A 1 101 ? 21.800 -14.130 -12.599 1.00 80.69 101 GLN A N 1
ATOM 731 C CA . GLN A 1 101 ? 22.790 -14.922 -11.848 1.00 80.69 101 GLN A CA 1
ATOM 732 C C . GLN A 1 101 ? 24.198 -14.871 -12.467 1.00 80.69 101 GLN A C 1
ATOM 734 O O . GLN A 1 101 ? 25.184 -14.975 -11.748 1.00 80.69 101 GLN A O 1
ATOM 739 N N . ALA A 1 102 ? 24.294 -14.652 -13.781 1.00 83.00 102 ALA A N 1
ATOM 740 C CA . ALA A 1 102 ? 25.556 -14.482 -14.498 1.00 83.00 102 ALA A CA 1
ATOM 741 C C . ALA A 1 102 ? 26.145 -13.057 -14.393 1.00 83.00 102 ALA A C 1
ATOM 743 O O . ALA A 1 102 ? 27.121 -12.746 -15.069 1.00 83.00 102 ALA A O 1
ATOM 744 N N . GLY A 1 103 ? 25.538 -12.163 -13.604 1.00 81.62 103 GLY A N 1
ATOM 745 C CA . GLY A 1 103 ? 25.990 -10.779 -13.433 1.00 81.62 103 GLY A CA 1
ATOM 746 C C . GLY A 1 103 ? 25.577 -9.820 -14.556 1.00 81.62 103 GLY A C 1
ATOM 747 O O . GLY A 1 103 ? 25.889 -8.634 -14.487 1.00 81.62 103 GLY A O 1
ATOM 748 N N . ALA A 1 104 ? 24.849 -10.286 -15.577 1.00 82.25 104 ALA A N 1
ATOM 749 C CA . ALA A 1 104 ? 24.363 -9.421 -16.651 1.00 82.25 104 ALA A CA 1
ATOM 750 C C . ALA A 1 104 ? 23.153 -8.592 -16.195 1.00 82.25 104 ALA A C 1
ATOM 752 O O . ALA A 1 104 ? 22.224 -9.136 -15.591 1.00 82.25 104 ALA A O 1
ATOM 753 N N . VAL A 1 105 ? 23.145 -7.296 -16.520 1.00 82.19 105 VAL A N 1
ATOM 754 C CA . VAL A 1 105 ? 22.016 -6.391 -16.266 1.00 82.19 105 VAL A CA 1
ATOM 755 C C . VAL A 1 105 ? 20.960 -6.561 -17.360 1.00 82.19 105 VAL A C 1
ATOM 757 O O . VAL A 1 105 ? 21.230 -6.407 -18.549 1.00 82.19 105 VAL A O 1
ATOM 760 N N . THR A 1 106 ? 19.743 -6.861 -16.930 1.00 85.94 106 THR A N 1
ATOM 761 C CA . THR A 1 106 ? 18.518 -6.955 -17.735 1.00 85.94 106 THR A CA 1
ATOM 762 C C . THR A 1 106 ? 17.494 -5.964 -17.194 1.00 85.94 106 THR A C 1
ATOM 764 O O . THR A 1 106 ? 17.647 -5.495 -16.067 1.00 85.94 106 THR A O 1
ATOM 767 N N . TRP A 1 107 ? 16.458 -5.628 -17.962 1.00 87.69 107 TRP A N 1
ATOM 768 C CA . TRP A 1 107 ? 15.414 -4.722 -17.484 1.00 87.69 107 TRP A CA 1
ATOM 769 C C . TRP A 1 107 ? 14.045 -5.391 -17.491 1.00 87.69 107 TRP A C 1
ATOM 771 O O . TRP A 1 107 ? 13.727 -6.199 -18.361 1.00 87.69 107 TRP A O 1
ATOM 781 N N . GLU A 1 108 ? 13.225 -5.027 -16.512 1.00 91.44 108 GLU A N 1
ATOM 782 C CA . GLU A 1 108 ? 11.826 -5.429 -16.418 1.00 91.44 108 GLU A CA 1
ATOM 783 C C . GLU A 1 108 ? 10.949 -4.210 -16.123 1.00 91.44 108 GLU A C 1
ATOM 785 O O . GLU A 1 108 ? 11.380 -3.238 -15.499 1.00 91.44 108 GLU A O 1
ATOM 790 N N . CYS A 1 109 ? 9.699 -4.261 -16.566 1.00 94.06 109 CYS A N 1
ATOM 791 C CA . CYS A 1 109 ? 8.680 -3.320 -16.143 1.00 94.06 109 CYS A CA 1
ATOM 792 C C . CYS A 1 109 ? 8.078 -3.782 -14.823 1.00 94.06 109 CYS A C 1
ATOM 794 O O . CYS A 1 109 ? 7.581 -4.906 -14.711 1.00 94.06 109 CYS A O 1
ATOM 796 N N . ARG A 1 110 ? 8.082 -2.890 -13.836 1.00 95.75 110 ARG A N 1
ATOM 797 C CA . ARG A 1 110 ? 7.308 -3.031 -12.606 1.00 95.75 110 ARG A CA 1
ATOM 798 C C . ARG A 1 110 ? 6.196 -2.000 -12.608 1.00 95.75 110 ARG A C 1
ATOM 800 O O . ARG A 1 110 ? 6.393 -0.871 -13.048 1.00 95.75 110 ARG A O 1
ATOM 807 N N . ALA A 1 111 ? 5.022 -2.400 -12.155 1.00 97.31 111 ALA A N 1
ATOM 808 C CA . ALA A 1 111 ? 3.884 -1.512 -12.047 1.00 97.31 111 ALA A CA 1
ATOM 809 C C . ALA A 1 111 ? 3.167 -1.724 -10.720 1.00 97.31 111 ALA A C 1
ATOM 811 O O . ALA A 1 111 ? 3.114 -2.845 -10.210 1.00 97.31 111 ALA A O 1
ATOM 812 N N . TRP A 1 112 ? 2.589 -0.649 -10.201 1.00 98.25 112 TRP A N 1
ATOM 813 C CA . TRP A 1 112 ? 1.699 -0.650 -9.051 1.00 98.25 112 TRP A CA 1
ATOM 814 C C . TRP A 1 112 ? 0.415 0.054 -9.441 1.00 98.25 112 TRP A C 1
ATOM 816 O O . TRP A 1 112 ? 0.459 1.137 -10.017 1.00 98.25 112 TRP A O 1
ATOM 826 N N . PHE A 1 113 ? -0.719 -0.572 -9.161 1.00 98.25 113 PHE A N 1
ATOM 827 C CA . PHE A 1 113 ? -2.028 -0.042 -9.503 1.00 98.25 113 PHE A CA 1
ATOM 828 C C . PHE A 1 113 ? -2.850 0.135 -8.236 1.00 98.25 113 PHE A C 1
ATOM 830 O O . PHE A 1 113 ? -3.113 -0.839 -7.538 1.00 98.25 113 PHE A O 1
ATOM 837 N N . HIS A 1 114 ? -3.251 1.368 -7.945 1.00 97.69 114 HIS A N 1
ATOM 838 C CA . HIS A 1 114 ? -4.262 1.672 -6.944 1.00 97.69 114 HIS A CA 1
ATOM 839 C C . HIS A 1 114 ? -5.618 1.748 -7.629 1.00 97.69 114 HIS A C 1
ATOM 841 O O . HIS A 1 114 ? -5.836 2.590 -8.500 1.00 97.69 114 HIS A O 1
ATOM 847 N N . ARG A 1 115 ? -6.532 0.874 -7.227 1.00 96.75 115 ARG A N 1
ATOM 848 C CA . ARG A 1 115 ? -7.931 0.943 -7.625 1.00 96.75 115 ARG A CA 1
ATOM 849 C C . ARG A 1 115 ? -8.644 1.923 -6.702 1.00 96.75 115 ARG A C 1
ATOM 851 O O . ARG A 1 115 ? -8.465 1.861 -5.489 1.00 96.75 115 ARG A O 1
ATOM 858 N N . PHE A 1 116 ? -9.517 2.775 -7.236 1.00 94.81 116 PHE A N 1
ATOM 859 C CA . PHE A 1 116 ? -10.226 3.762 -6.404 1.00 94.81 116 PHE A CA 1
ATOM 860 C C . PHE A 1 116 ? -11.203 3.157 -5.382 1.00 94.81 116 PHE A C 1
ATOM 862 O O . PHE A 1 116 ? -11.683 3.867 -4.505 1.00 94.81 116 PHE A O 1
ATOM 869 N N . THR A 1 117 ? -11.464 1.850 -5.451 1.00 94.25 117 THR A N 1
ATOM 870 C CA . THR A 1 117 ? -12.181 1.087 -4.417 1.00 94.25 117 THR A CA 1
ATOM 871 C C . THR A 1 117 ? -11.305 0.685 -3.222 1.00 94.25 117 THR A C 1
ATOM 873 O O . THR A 1 117 ? -11.838 0.218 -2.220 1.00 94.25 117 THR A O 1
ATOM 876 N N . GLY A 1 118 ? -9.989 0.911 -3.288 1.00 94.88 118 GLY A N 1
ATOM 877 C CA . GLY A 1 118 ? -9.073 0.835 -2.152 1.00 94.88 118 GLY A CA 1
ATOM 878 C C . GLY A 1 118 ? -8.061 -0.308 -2.176 1.00 94.88 118 GLY A C 1
ATOM 879 O O . GLY A 1 118 ? -7.380 -0.547 -1.182 1.00 94.88 118 GLY A O 1
ATOM 880 N N . GLU A 1 119 ? -7.946 -1.036 -3.277 1.00 96.62 119 GLU A N 1
ATOM 881 C CA . GLU A 1 119 ? -6.959 -2.097 -3.445 1.00 96.62 119 GLU A CA 1
ATOM 882 C C . GLU A 1 119 ? -5.693 -1.574 -4.128 1.00 96.62 119 GLU A C 1
ATOM 884 O O . GLU A 1 119 ? -5.754 -0.793 -5.080 1.00 96.62 119 GLU A O 1
ATOM 889 N N . VAL A 1 120 ? -4.533 -2.049 -3.678 1.00 97.81 120 VAL A N 1
ATOM 890 C CA . VAL A 1 120 ? -3.245 -1.800 -4.330 1.00 97.81 120 VAL A CA 1
ATOM 891 C C . VAL A 1 120 ? -2.691 -3.112 -4.852 1.00 97.81 120 VAL A C 1
A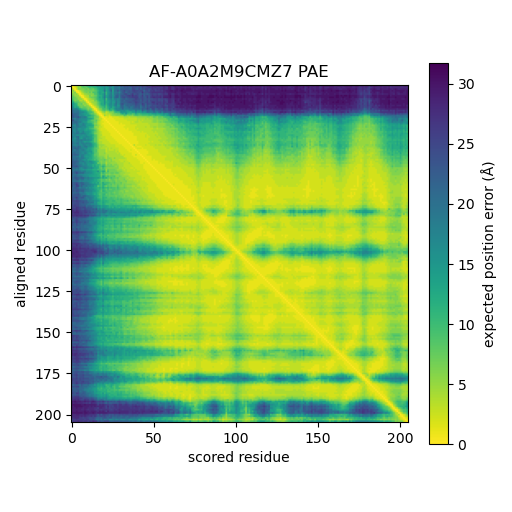TOM 893 O O . VAL A 1 120 ? -2.541 -4.077 -4.107 1.00 97.81 120 VAL A O 1
ATOM 896 N N . TYR A 1 121 ? -2.351 -3.135 -6.133 1.00 98.25 121 TYR A N 1
ATOM 897 C CA . TYR A 1 121 ? -1.793 -4.284 -6.825 1.00 98.25 121 TYR A CA 1
ATOM 898 C C . TYR A 1 121 ? -0.380 -4.002 -7.321 1.00 98.25 121 TYR A C 1
ATOM 900 O O . TYR A 1 121 ? -0.019 -2.852 -7.558 1.00 98.25 121 TYR A O 1
ATOM 908 N N . THR A 1 122 ? 0.393 -5.055 -7.572 1.00 98.31 122 THR A N 1
ATOM 909 C CA . THR A 1 122 ? 1.668 -4.989 -8.288 1.00 98.31 122 THR A CA 1
ATOM 910 C C . THR A 1 122 ? 1.723 -5.983 -9.439 1.00 98.31 122 THR A C 1
ATOM 912 O O . THR A 1 122 ? 1.091 -7.040 -9.406 1.00 98.31 122 THR A O 1
ATOM 915 N N . ARG A 1 123 ? 2.496 -5.653 -10.471 1.00 96.94 123 ARG A N 1
ATOM 916 C CA . ARG A 1 123 ? 2.779 -6.542 -11.595 1.00 96.94 123 ARG A CA 1
ATOM 917 C C . ARG A 1 123 ? 4.202 -6.349 -12.086 1.00 96.94 123 ARG A C 1
ATOM 919 O O . ARG A 1 123 ? 4.712 -5.232 -12.140 1.00 96.94 123 ARG A O 1
ATOM 926 N N . ARG A 1 124 ? 4.820 -7.456 -12.491 1.00 95.12 124 ARG A N 1
ATOM 927 C CA . ARG A 1 124 ? 6.111 -7.483 -13.186 1.00 95.12 124 ARG A CA 1
ATOM 928 C C . ARG A 1 124 ? 5.900 -8.006 -14.602 1.00 95.12 124 ARG A C 1
ATOM 930 O O . ARG A 1 124 ? 5.068 -8.887 -14.813 1.00 95.12 124 ARG A O 1
ATOM 937 N N . SER A 1 125 ? 6.615 -7.451 -15.570 1.00 93.25 125 SER A N 1
ATOM 938 C CA . SER A 1 125 ? 6.478 -7.810 -16.982 1.00 93.25 125 SER A CA 1
ATOM 939 C C . SER A 1 125 ? 7.769 -7.535 -17.745 1.00 93.25 125 SER A C 1
ATOM 941 O O . SER A 1 125 ? 8.475 -6.576 -17.449 1.00 93.25 125 SER A O 1
ATOM 943 N N . ALA A 1 126 ? 8.068 -8.341 -18.763 1.00 88.94 126 ALA A N 1
ATOM 944 C CA . ALA A 1 126 ? 9.161 -8.059 -19.699 1.00 88.94 126 ALA A CA 1
ATOM 945 C C . ALA A 1 126 ? 8.791 -6.969 -20.729 1.00 88.94 126 ALA A C 1
ATOM 947 O O . ALA A 1 126 ? 9.662 -6.414 -21.395 1.00 88.94 126 ALA A O 1
ATOM 948 N N . THR A 1 127 ? 7.500 -6.661 -20.862 1.00 89.88 127 THR A N 1
ATOM 949 C CA . THR A 1 127 ? 6.951 -5.675 -21.802 1.00 89.88 127 THR A CA 1
ATOM 950 C C . THR A 1 127 ? 6.191 -4.576 -21.067 1.00 89.88 127 THR A C 1
ATOM 952 O O . THR A 1 127 ? 5.884 -4.713 -19.879 1.00 89.88 127 THR A O 1
ATOM 955 N N . ALA A 1 128 ? 5.840 -3.506 -21.789 1.00 89.56 128 ALA A N 1
ATOM 956 C CA . ALA A 1 128 ? 5.001 -2.432 -21.268 1.00 89.56 128 ALA A CA 1
ATOM 957 C C . ALA A 1 128 ? 3.717 -2.982 -20.625 1.00 89.56 128 ALA A C 1
ATOM 959 O O . ALA A 1 128 ? 3.107 -3.935 -21.121 1.00 89.56 128 ALA A O 1
ATOM 960 N N . VAL A 1 129 ? 3.337 -2.389 -19.493 1.00 92.38 129 VAL A N 1
ATOM 961 C CA . VAL A 1 129 ? 2.162 -2.794 -18.717 1.00 92.38 129 VAL A CA 1
ATOM 962 C C . VAL A 1 129 ? 1.045 -1.794 -19.014 1.00 92.38 129 VAL A C 1
ATOM 964 O O . VAL A 1 129 ? 1.205 -0.621 -18.673 1.00 92.38 129 VAL A O 1
ATOM 967 N N . PRO A 1 130 ? -0.073 -2.195 -19.646 1.00 92.31 130 PRO A N 1
ATOM 968 C CA . PRO A 1 130 ? -1.181 -1.280 -19.891 1.00 92.31 130 PRO A CA 1
ATOM 969 C C . PRO A 1 130 ? -1.817 -0.844 -18.568 1.00 92.31 130 PRO A C 1
ATOM 971 O O . PRO A 1 130 ? -1.783 -1.573 -17.576 1.00 92.31 130 PRO A O 1
ATOM 974 N N . THR A 1 131 ? -2.393 0.357 -18.549 1.00 94.56 131 THR A N 1
ATOM 975 C CA . THR A 1 131 ? -3.147 0.848 -17.390 1.00 94.56 131 THR A CA 1
ATOM 976 C C . THR A 1 131 ? -4.461 0.067 -17.287 1.00 94.56 131 THR A C 1
ATOM 978 O O . THR A 1 131 ? -5.250 0.151 -18.229 1.00 94.56 131 THR A O 1
ATOM 981 N N . PRO A 1 132 ? -4.725 -0.668 -16.187 1.00 96.69 132 PRO A N 1
ATOM 982 C CA . PRO A 1 132 ? -5.992 -1.374 -16.008 1.00 96.69 132 PRO A CA 1
ATOM 983 C C . PRO A 1 132 ? -7.184 -0.416 -16.103 1.00 96.69 132 PRO A C 1
ATOM 985 O O . PRO A 1 132 ? -7.163 0.654 -15.493 1.00 96.69 132 PRO A O 1
ATOM 988 N N . ALA A 1 133 ? -8.217 -0.788 -16.856 1.00 96.25 133 ALA A N 1
ATOM 989 C CA . ALA A 1 133 ? -9.455 -0.017 -16.998 1.00 96.25 133 ALA A CA 1
ATOM 990 C C . ALA A 1 133 ? -10.676 -0.767 -16.442 1.00 96.25 133 ALA A C 1
ATOM 992 O O . ALA A 1 133 ? -11.705 -0.160 -16.152 1.00 96.25 133 ALA A O 1
ATOM 993 N N . THR A 1 134 ? -10.563 -2.084 -16.279 1.00 95.69 134 THR A N 1
ATOM 994 C CA . THR A 1 134 ? -11.605 -2.972 -15.768 1.00 95.69 134 THR A CA 1
ATOM 995 C C . THR A 1 134 ? -11.028 -3.983 -14.778 1.00 95.69 134 THR A C 1
ATOM 997 O O . THR A 1 134 ? -9.819 -4.204 -14.714 1.00 95.69 134 THR A O 1
ATOM 1000 N N . ALA A 1 135 ? -11.897 -4.661 -14.022 1.00 92.94 135 ALA A N 1
ATOM 1001 C CA . ALA A 1 135 ? -11.472 -5.733 -13.121 1.00 92.94 135 ALA A CA 1
ATOM 1002 C C . ALA A 1 135 ? -10.820 -6.918 -13.862 1.00 92.94 135 ALA A C 1
ATOM 1004 O O . ALA A 1 135 ? -9.945 -7.574 -13.304 1.00 92.94 135 ALA A O 1
ATOM 1005 N N . GLY A 1 136 ? -11.199 -7.171 -15.123 1.00 94.25 136 GLY A N 1
ATOM 1006 C CA . GLY A 1 136 ? -10.590 -8.220 -15.948 1.00 94.25 136 GLY A CA 1
ATOM 1007 C C . GLY A 1 136 ? -9.120 -7.947 -16.283 1.00 94.25 136 GLY A C 1
ATOM 1008 O O . GLY A 1 136 ? -8.321 -8.879 -16.345 1.00 94.25 136 GLY A O 1
ATOM 1009 N N . ASP A 1 137 ? -8.730 -6.673 -16.395 1.00 95.25 137 ASP A N 1
ATOM 1010 C CA . ASP A 1 137 ? -7.345 -6.264 -16.683 1.00 95.25 137 ASP A CA 1
ATOM 1011 C C . ASP A 1 137 ? -6.383 -6.534 -15.514 1.00 95.25 137 ASP A C 1
ATOM 1013 O O . ASP A 1 137 ? -5.158 -6.503 -15.680 1.00 95.25 137 ASP A O 1
ATOM 1017 N N . LEU A 1 138 ? -6.937 -6.805 -14.325 1.00 95.81 138 LEU A N 1
ATOM 1018 C CA . LEU A 1 138 ? -6.186 -7.177 -13.128 1.00 95.81 138 LEU A CA 1
ATOM 1019 C C . LEU A 1 138 ? -5.786 -8.659 -13.113 1.00 95.81 138 LEU A C 1
ATOM 1021 O O . LEU A 1 138 ? -5.086 -9.097 -12.200 1.00 95.81 138 LEU A O 1
ATOM 1025 N N . ALA A 1 139 ? -6.147 -9.437 -14.137 1.00 94.44 139 ALA A N 1
ATOM 1026 C CA . ALA A 1 139 ? -5.631 -10.790 -14.299 1.00 94.44 139 ALA A CA 1
ATOM 1027 C C . ALA A 1 139 ? -4.087 -10.786 -14.344 1.00 94.44 139 ALA A C 1
ATOM 1029 O O . ALA A 1 139 ? -3.460 -10.084 -15.141 1.00 94.44 139 ALA A O 1
ATOM 1030 N N . GLY A 1 140 ? -3.462 -11.570 -13.459 1.00 92.75 140 GLY A N 1
ATOM 1031 C CA . GLY A 1 140 ? -2.002 -11.643 -13.325 1.00 92.75 140 GLY A CA 1
ATOM 1032 C C . GLY A 1 140 ? -1.363 -10.503 -12.521 1.00 92.75 140 GLY A C 1
ATOM 1033 O O . GLY A 1 140 ? -0.136 -10.424 -12.465 1.00 92.75 140 GLY A O 1
ATOM 1034 N N . TRP A 1 141 ? -2.161 -9.630 -11.905 1.00 97.62 141 TRP A N 1
ATOM 1035 C CA . TRP A 1 141 ? -1.688 -8.702 -10.883 1.00 97.62 141 TRP A CA 1
ATOM 1036 C C . TRP A 1 141 ? -1.756 -9.347 -9.497 1.00 97.62 141 TRP A C 1
ATOM 1038 O O . TRP A 1 141 ? -2.695 -10.075 -9.178 1.00 97.62 141 TRP A O 1
ATOM 1048 N N . THR A 1 142 ? -0.776 -9.045 -8.653 1.00 97.94 142 THR A N 1
ATOM 1049 C CA . THR A 1 142 ? -0.727 -9.505 -7.263 1.00 97.94 142 THR A CA 1
ATOM 1050 C C . THR A 1 142 ? -1.279 -8.419 -6.354 1.00 97.94 142 THR A C 1
ATOM 1052 O O . THR A 1 142 ? -0.796 -7.290 -6.393 1.00 97.94 142 THR A O 1
ATOM 1055 N N . LEU A 1 143 ? -2.271 -8.747 -5.530 1.00 97.31 143 LEU A N 1
ATOM 1056 C CA . LEU A 1 143 ? -2.784 -7.841 -4.503 1.00 97.31 143 LEU A CA 1
ATOM 1057 C C . LEU A 1 143 ? -1.731 -7.652 -3.398 1.00 97.31 143 LEU A C 1
ATOM 1059 O O . LEU A 1 143 ? -1.198 -8.636 -2.891 1.00 97.31 143 LEU A O 1
ATOM 1063 N N . LEU A 1 144 ? -1.437 -6.401 -3.044 1.00 96.81 144 LEU A N 1
ATOM 1064 C CA . LEU A 1 144 ? -0.513 -6.036 -1.965 1.00 96.81 144 LEU A CA 1
ATOM 1065 C C . LEU A 1 144 ? -1.238 -5.571 -0.704 1.00 96.81 144 LEU A C 1
ATOM 1067 O O . LEU A 1 144 ? -0.821 -5.925 0.390 1.00 96.81 144 LEU A O 1
ATOM 1071 N N . ALA A 1 145 ? -2.286 -4.762 -0.859 1.00 96.25 145 ALA A N 1
ATOM 1072 C CA . ALA A 1 145 ? -3.028 -4.191 0.259 1.00 96.25 145 ALA A CA 1
ATOM 1073 C C . ALA A 1 145 ? -4.471 -3.864 -0.138 1.00 96.25 145 ALA A C 1
ATOM 1075 O O . ALA A 1 145 ? -4.783 -3.690 -1.321 1.00 96.25 145 ALA A O 1
ATOM 1076 N N . GLN A 1 146 ? -5.338 -3.743 0.865 1.00 94.94 146 GLN A N 1
ATOM 1077 C CA . GLN A 1 146 ? -6.729 -3.308 0.736 1.00 94.94 146 GLN A CA 1
ATOM 1078 C C . GLN A 1 146 ? -7.039 -2.207 1.753 1.00 94.94 146 GLN A C 1
ATOM 1080 O O . GLN A 1 146 ? -6.286 -1.997 2.700 1.00 94.94 146 GLN A O 1
ATOM 1085 N N . GLY A 1 147 ? -8.155 -1.500 1.562 1.00 94.06 147 GLY A N 1
ATOM 1086 C CA . GLY A 1 147 ? -8.551 -0.402 2.449 1.00 94.06 147 GLY A CA 1
ATOM 1087 C C . GLY A 1 147 ? -7.659 0.834 2.320 1.00 94.06 147 GLY A C 1
ATOM 1088 O O . GLY A 1 147 ? -7.567 1.616 3.261 1.00 94.06 147 GLY A O 1
ATOM 1089 N N . VAL A 1 148 ? -6.991 0.992 1.175 1.00 95.94 148 VAL A N 1
ATOM 1090 C CA . VAL A 1 148 ? -6.090 2.104 0.880 1.00 95.94 148 VAL A CA 1
ATOM 1091 C C . VAL A 1 148 ? -6.868 3.284 0.301 1.00 95.94 148 VAL A C 1
ATOM 1093 O O . VAL A 1 148 ? -7.445 3.202 -0.784 1.00 95.94 148 VAL A O 1
ATOM 1096 N N . THR A 1 149 ? -6.836 4.418 0.984 1.00 95.31 149 THR A N 1
ATOM 1097 C CA . THR A 1 149 ? -7.511 5.652 0.580 1.00 95.31 149 THR A CA 1
ATOM 1098 C C . THR A 1 149 ? -6.517 6.779 0.339 1.00 95.31 149 THR A C 1
ATOM 1100 O O . THR A 1 149 ? -5.389 6.771 0.834 1.00 95.31 149 THR A O 1
ATOM 1103 N N . LEU A 1 150 ? -6.949 7.794 -0.410 1.00 94.88 150 LEU A N 1
ATOM 1104 C CA . LEU A 1 150 ? -6.189 9.034 -0.517 1.00 94.88 150 LEU A CA 1
ATOM 1105 C C . LEU A 1 150 ? -6.067 9.680 0.864 1.00 94.88 150 LEU A C 1
ATOM 1107 O O . LEU A 1 150 ? -7.059 9.823 1.579 1.00 94.88 150 LEU A O 1
ATOM 1111 N N . ALA A 1 151 ? -4.854 10.097 1.213 1.00 93.62 151 ALA A N 1
ATOM 1112 C CA . ALA A 1 151 ? -4.639 10.927 2.386 1.00 93.62 151 ALA A CA 1
ATOM 1113 C C . ALA A 1 151 ? -5.330 12.302 2.207 1.00 93.62 151 ALA A C 1
ATOM 1115 O O . ALA A 1 151 ? -5.398 12.809 1.082 1.00 93.62 151 ALA A O 1
ATOM 1116 N N . PRO A 1 152 ? -5.809 12.958 3.282 1.00 91.31 152 PRO A N 1
ATOM 1117 C CA . PRO A 1 152 ? -6.396 14.291 3.223 1.00 91.31 152 PRO A CA 1
ATOM 1118 C C . PRO A 1 152 ? -5.505 15.288 2.477 1.00 91.31 152 PRO A C 1
ATOM 1120 O O . PRO A 1 152 ? -4.301 15.386 2.730 1.00 91.31 152 PRO A O 1
ATOM 1123 N N . GLY A 1 153 ? -6.111 16.027 1.547 1.00 91.88 153 GLY A N 1
ATOM 1124 C CA . GLY A 1 153 ? -5.418 16.998 0.697 1.00 91.88 153 GLY A CA 1
ATOM 1125 C C . GLY A 1 153 ? -4.641 16.393 -0.477 1.00 91.88 153 GLY A C 1
ATOM 1126 O O . GLY A 1 153 ? -4.059 17.151 -1.248 1.00 91.88 153 GLY A O 1
ATOM 1127 N N . GLN A 1 154 ? -4.634 15.066 -0.644 1.00 92.69 154 GLN A N 1
ATOM 1128 C CA . GLN A 1 154 ? -4.021 14.405 -1.796 1.00 92.69 154 GLN A CA 1
ATOM 1129 C C . GLN A 1 154 ? -5.058 14.114 -2.883 1.00 92.69 154 GLN A C 1
ATOM 1131 O O . GLN A 1 154 ? -6.187 13.718 -2.602 1.00 92.69 154 GLN A O 1
ATOM 1136 N N . THR A 1 155 ? -4.653 14.271 -4.141 1.00 89.62 155 THR A N 1
ATOM 1137 C CA . THR A 1 155 ? -5.461 13.920 -5.324 1.00 89.62 155 THR A CA 1
ATOM 1138 C C . THR A 1 155 ? -5.040 12.591 -5.953 1.00 89.62 155 THR A C 1
ATOM 1140 O O . THR A 1 155 ? -5.724 12.077 -6.835 1.00 89.62 155 THR A O 1
ATOM 1143 N N . ALA A 1 156 ? -3.909 12.038 -5.510 1.00 93.75 156 ALA A N 1
ATOM 1144 C CA . ALA A 1 156 ? -3.281 10.838 -6.040 1.00 93.75 156 ALA A CA 1
ATOM 1145 C C . ALA A 1 156 ? -2.383 10.182 -4.982 1.00 93.75 156 ALA A C 1
ATOM 1147 O O . ALA A 1 156 ? -1.743 10.890 -4.199 1.00 93.75 156 ALA A O 1
ATOM 1148 N N . ILE A 1 157 ? -2.288 8.848 -5.012 1.00 95.50 157 ILE A N 1
ATOM 1149 C CA . ILE A 1 157 ? -1.374 8.091 -4.142 1.00 95.50 157 ILE A CA 1
ATOM 1150 C C . ILE A 1 157 ? 0.053 8.173 -4.663 1.00 95.50 157 ILE A C 1
ATOM 1152 O O . ILE A 1 157 ? 0.986 8.375 -3.890 1.00 95.50 157 ILE A O 1
ATOM 1156 N N . PHE A 1 158 ? 0.222 8.020 -5.977 1.00 96.56 158 PHE A N 1
ATOM 1157 C CA . PHE A 1 158 ? 1.521 8.086 -6.633 1.00 96.56 158 PHE A CA 1
ATOM 1158 C C . PHE A 1 158 ? 1.710 9.458 -7.268 1.00 96.56 158 PHE A C 1
ATOM 1160 O O . PHE A 1 158 ? 0.909 9.881 -8.102 1.00 96.56 158 PHE A O 1
ATOM 1167 N N . GLN A 1 159 ? 2.781 10.155 -6.914 1.00 94.69 159 GLN A N 1
ATOM 1168 C CA . GLN A 1 159 ? 3.069 11.483 -7.445 1.00 94.69 159 GLN A CA 1
ATOM 1169 C C . GLN A 1 159 ? 4.500 11.502 -7.955 1.00 94.69 159 GLN A C 1
ATOM 1171 O O . GLN A 1 159 ? 5.433 11.247 -7.201 1.00 94.69 159 GLN A O 1
ATO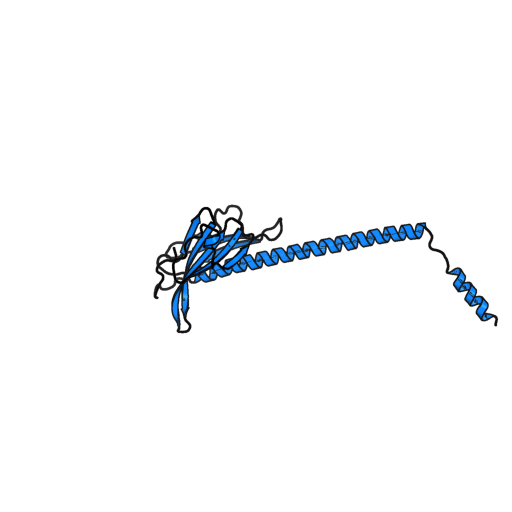M 1176 N N . SER A 1 160 ? 4.698 11.796 -9.239 1.00 90.62 160 SER A N 1
ATOM 1177 C CA . SER A 1 160 ? 6.049 12.013 -9.753 1.00 90.62 160 SER A CA 1
ATOM 1178 C C . SER A 1 160 ? 6.498 13.428 -9.387 1.00 90.62 160 SER A C 1
ATOM 1180 O O . SER A 1 160 ? 5.874 14.399 -9.804 1.00 90.62 160 SER A O 1
ATOM 1182 N N . THR A 1 161 ? 7.553 13.543 -8.579 1.00 86.25 161 THR A N 1
ATOM 1183 C CA . THR A 1 161 ? 8.014 14.804 -7.963 1.00 86.25 161 THR A CA 1
ATOM 1184 C C . THR A 1 161 ? 9.441 15.190 -8.386 1.00 86.25 161 THR A C 1
ATOM 1186 O O . THR A 1 161 ? 10.098 15.999 -7.732 1.00 86.25 161 THR A O 1
ATOM 1189 N N . GLY A 1 162 ? 9.950 14.625 -9.489 1.00 83.44 162 GLY A N 1
ATOM 1190 C CA . GLY A 1 162 ? 11.318 14.838 -9.982 1.00 83.44 162 GLY A CA 1
ATOM 1191 C C . GLY A 1 162 ? 11.406 15.146 -11.479 1.00 83.44 162 GLY A C 1
ATOM 1192 O O . GLY A 1 162 ? 10.398 15.336 -12.153 1.00 83.44 162 GLY A O 1
ATOM 1193 N N . SER A 1 163 ? 12.631 15.184 -12.006 1.00 82.19 163 SER A N 1
ATOM 1194 C CA . SER A 1 163 ? 12.897 15.334 -13.444 1.00 82.19 163 SER A CA 1
ATOM 1195 C C . SER A 1 163 ? 13.309 13.999 -14.060 1.00 82.19 163 SER A C 1
ATOM 1197 O O . SER A 1 163 ? 13.695 13.077 -13.350 1.00 82.19 163 SER A O 1
ATOM 1199 N N . THR A 1 164 ? 13.320 13.889 -15.386 1.00 75.88 164 THR A N 1
ATOM 1200 C CA . THR A 1 164 ? 13.789 12.674 -16.074 1.00 75.88 164 THR A CA 1
ATOM 1201 C C . THR A 1 164 ? 15.227 12.282 -15.698 1.00 75.88 164 THR A C 1
ATOM 1203 O O . THR A 1 164 ? 15.552 11.100 -15.664 1.00 75.88 164 THR A O 1
ATOM 1206 N N . ALA A 1 165 ? 16.085 13.258 -15.375 1.00 77.19 165 ALA A N 1
ATOM 1207 C CA . ALA A 1 165 ? 17.476 13.025 -14.976 1.00 77.19 165 ALA A CA 1
ATOM 1208 C C . ALA A 1 165 ? 17.646 12.664 -13.486 1.00 77.19 165 ALA A C 1
ATOM 1210 O O . ALA A 1 165 ? 18.661 12.078 -13.111 1.00 77.19 165 ALA A O 1
ATOM 1211 N N . ALA A 1 166 ? 16.675 13.022 -12.644 1.00 84.88 166 ALA A N 1
ATOM 1212 C CA . ALA A 1 166 ? 16.647 12.730 -11.213 1.00 84.88 166 ALA A CA 1
ATOM 1213 C C . ALA A 1 166 ? 15.200 12.423 -10.790 1.00 84.88 166 ALA A C 1
ATOM 1215 O O . ALA A 1 166 ? 14.547 13.254 -10.144 1.00 84.88 166 ALA A O 1
ATOM 1216 N N . PRO A 1 167 ? 14.658 11.272 -11.222 1.00 88.06 167 PRO A N 1
ATOM 1217 C CA . PRO A 1 167 ? 13.244 10.995 -11.071 1.00 88.06 167 PRO A CA 1
ATOM 1218 C C . PRO A 1 167 ? 12.948 10.619 -9.617 1.00 88.06 167 PRO A C 1
ATOM 1220 O O . PRO A 1 167 ? 13.702 9.889 -8.965 1.00 88.06 167 PRO A O 1
ATOM 1223 N N . LYS A 1 168 ? 11.841 11.158 -9.108 1.00 92.44 168 LYS A N 1
ATOM 1224 C CA . LYS A 1 168 ? 11.353 10.941 -7.747 1.00 92.44 168 LYS A CA 1
ATOM 1225 C C . LYS A 1 168 ? 9.880 10.578 -7.779 1.00 92.44 168 LYS A C 1
ATOM 1227 O O . LYS A 1 168 ? 9.144 11.054 -8.651 1.00 92.44 168 LYS A O 1
ATOM 1232 N N . VAL A 1 169 ? 9.470 9.751 -6.829 1.00 95.00 169 VAL A N 1
ATOM 1233 C CA . VAL A 1 169 ? 8.073 9.412 -6.586 1.00 95.00 169 VAL A CA 1
ATOM 1234 C C . VAL A 1 169 ? 7.773 9.630 -5.120 1.00 95.00 169 VAL A C 1
ATOM 1236 O O . VAL A 1 169 ? 8.418 9.026 -4.267 1.00 95.00 169 VAL A O 1
ATOM 1239 N N . ARG A 1 170 ? 6.764 10.449 -4.852 1.00 95.94 170 ARG A N 1
ATOM 1240 C CA . ARG A 1 170 ? 6.122 10.508 -3.550 1.00 95.94 170 ARG A CA 1
ATOM 1241 C C . ARG A 1 170 ? 4.960 9.524 -3.523 1.00 95.94 170 ARG A C 1
ATOM 1243 O O . ARG A 1 170 ? 4.154 9.491 -4.457 1.00 95.94 170 ARG A O 1
ATOM 1250 N N . VAL A 1 171 ? 4.893 8.720 -2.471 1.00 96.62 171 VAL A N 1
ATOM 1251 C CA . VAL A 1 171 ? 3.817 7.762 -2.217 1.00 96.62 171 VAL A CA 1
ATOM 1252 C C . VAL A 1 171 ? 3.124 8.183 -0.931 1.00 96.62 171 VAL A C 1
ATOM 1254 O O . VAL A 1 171 ? 3.735 8.116 0.135 1.00 96.62 171 VAL A O 1
ATOM 1257 N N . VAL A 1 172 ? 1.870 8.631 -1.034 1.00 96.94 172 VAL A N 1
ATOM 1258 C CA . VAL A 1 172 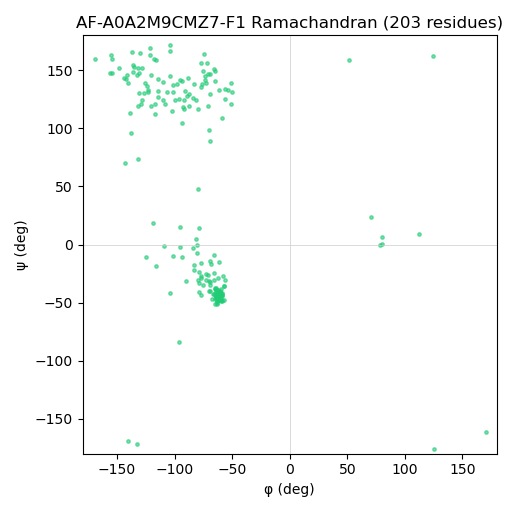? 1.093 9.099 0.124 1.00 96.94 172 VAL A CA 1
ATOM 1259 C C . VAL A 1 172 ? -0.289 8.471 0.134 1.00 96.94 172 VAL A C 1
ATOM 1261 O O . VAL A 1 172 ? -1.080 8.689 -0.782 1.00 96.94 172 VAL A O 1
ATOM 1264 N N . PHE A 1 173 ? -0.607 7.726 1.186 1.00 96.56 173 PHE A N 1
ATOM 1265 C CA . PHE A 1 173 ? -1.930 7.140 1.365 1.00 96.56 173 PHE A CA 1
ATOM 1266 C C . PHE A 1 173 ? -2.248 6.872 2.831 1.00 96.56 173 PHE A C 1
ATOM 1268 O O . PHE A 1 173 ? -1.364 6.823 3.687 1.00 96.56 173 PHE A O 1
ATOM 1275 N N . ASP A 1 174 ? -3.534 6.686 3.093 1.00 96.31 174 ASP A N 1
ATOM 1276 C CA . ASP A 1 174 ? -4.048 6.137 4.339 1.00 96.31 174 ASP A CA 1
ATOM 1277 C C . ASP A 1 174 ? -4.469 4.686 4.116 1.00 96.31 174 ASP A C 1
ATOM 1279 O O . ASP A 1 174 ? -4.964 4.341 3.046 1.00 96.31 174 ASP A O 1
ATOM 1283 N N . ILE A 1 175 ? -4.281 3.834 5.118 1.00 94.81 175 ILE A N 1
ATOM 1284 C CA . ILE A 1 175 ? -4.808 2.469 5.133 1.00 94.81 175 ILE A CA 1
ATOM 1285 C C . ILE A 1 175 ? -5.655 2.259 6.387 1.00 94.81 175 ILE A C 1
ATOM 1287 O O . ILE A 1 175 ? -5.297 2.713 7.479 1.00 94.81 175 ILE A O 1
ATOM 1291 N N . ALA A 1 176 ? -6.814 1.622 6.217 1.00 89.81 176 ALA A N 1
ATOM 1292 C CA . ALA A 1 176 ? -7.790 1.427 7.283 1.00 89.81 176 ALA A CA 1
ATOM 1293 C C . ALA A 1 176 ? -7.188 0.641 8.466 1.00 89.81 176 ALA A C 1
ATOM 1295 O O . ALA A 1 176 ? -6.926 -0.554 8.358 1.00 89.81 176 ALA A O 1
ATOM 1296 N N . GLY A 1 177 ? -6.971 1.331 9.592 1.00 79.94 177 GLY A N 1
ATOM 1297 C CA . GLY A 1 177 ? -6.519 0.757 10.862 1.00 79.94 177 GLY A CA 1
ATOM 1298 C C . GLY A 1 177 ? -7.711 0.490 11.776 1.00 79.94 177 GLY A C 1
ATOM 1299 O O . GLY A 1 177 ? -8.256 -0.608 11.804 1.00 79.94 177 GLY A O 1
ATOM 1300 N N . THR A 1 178 ? -8.164 1.505 12.506 1.00 78.00 178 THR A N 1
ATOM 1301 C CA . THR A 1 178 ? -9.467 1.462 13.195 1.00 78.00 178 THR A CA 1
ATOM 1302 C C . THR A 1 178 ? -10.494 2.305 12.445 1.00 78.00 178 THR A C 1
ATOM 1304 O O . THR A 1 178 ? -10.145 3.058 11.536 1.00 78.00 178 THR A O 1
ATOM 1307 N N . ASP A 1 179 ? -11.762 2.221 12.853 1.00 71.25 179 ASP A N 1
ATOM 1308 C CA . ASP A 1 179 ? -12.847 3.005 12.247 1.00 71.25 179 ASP A CA 1
ATOM 1309 C C . ASP A 1 179 ? -12.636 4.531 12.399 1.00 71.25 179 ASP A C 1
ATOM 1311 O O . ASP A 1 179 ? -13.279 5.320 11.711 1.00 71.25 179 ASP A O 1
ATOM 1315 N N . THR A 1 180 ? -11.724 4.961 13.284 1.00 75.81 180 THR A N 1
ATOM 1316 C CA . THR A 1 180 ? -11.454 6.373 13.606 1.00 75.81 180 THR A CA 1
ATOM 1317 C C . THR A 1 180 ? -9.994 6.801 13.437 1.00 75.81 180 THR A C 1
ATOM 1319 O O . THR A 1 180 ? -9.717 8.000 13.472 1.00 75.81 180 THR A O 1
ATOM 1322 N N . ALA A 1 181 ? -9.058 5.867 13.238 1.00 83.06 181 ALA A N 1
ATOM 1323 C CA . ALA A 1 181 ? -7.632 6.156 13.097 1.00 83.06 181 ALA A CA 1
ATOM 1324 C C . ALA A 1 181 ? -7.007 5.321 11.960 1.00 83.06 181 ALA A C 1
ATOM 1326 O O . ALA A 1 181 ? -6.630 4.162 12.175 1.00 83.06 181 ALA A O 1
ATOM 1327 N N . PRO A 1 182 ? -6.893 5.883 10.742 1.00 90.56 182 PRO A N 1
ATOM 1328 C CA . PRO A 1 182 ? -6.121 5.260 9.676 1.00 90.56 182 PRO A CA 1
ATOM 1329 C C . PRO A 1 182 ? -4.615 5.357 9.951 1.00 90.56 182 PRO A C 1
ATOM 1331 O O . PRO A 1 182 ? -4.145 6.254 10.655 1.00 90.56 182 PRO A O 1
ATOM 1334 N N . VAL A 1 183 ? -3.849 4.446 9.354 1.00 93.88 183 VAL A N 1
ATOM 1335 C CA . VAL A 1 183 ? -2.383 4.508 9.348 1.00 93.88 183 VAL A CA 1
ATOM 1336 C C . VAL A 1 183 ? -1.929 5.254 8.093 1.00 93.88 183 VAL A C 1
ATOM 1338 O O . VAL A 1 183 ? -2.270 4.858 6.980 1.00 93.88 183 VAL A O 1
ATOM 1341 N N . ARG A 1 184 ? -1.142 6.321 8.272 1.00 95.50 184 ARG A N 1
ATOM 1342 C CA . ARG A 1 184 ? -0.565 7.124 7.182 1.00 95.50 184 ARG A CA 1
ATOM 1343 C C . ARG A 1 184 ? 0.764 6.535 6.732 1.00 95.50 184 ARG A C 1
ATOM 1345 O O . ARG A 1 184 ? 1.673 6.376 7.545 1.00 95.50 184 ARG A O 1
ATOM 1352 N N . ILE A 1 185 ? 0.908 6.330 5.430 1.00 96.56 185 ILE A N 1
ATOM 1353 C CA . ILE A 1 185 ? 2.197 6.114 4.774 1.00 96.56 185 ILE A CA 1
ATOM 1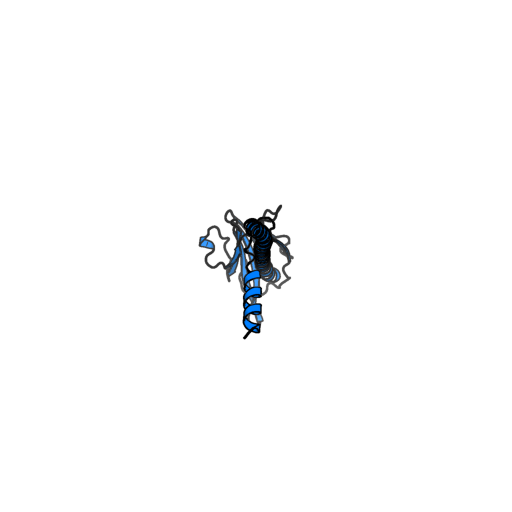354 C C . ILE A 1 185 ? 2.495 7.348 3.925 1.00 96.56 185 ILE A C 1
ATOM 1356 O O . ILE A 1 185 ? 1.681 7.738 3.091 1.00 96.56 185 ILE A O 1
ATOM 1360 N N . ASP A 1 186 ? 3.645 7.974 4.159 1.00 96.56 186 ASP A N 1
ATOM 1361 C CA . ASP A 1 186 ? 4.153 9.107 3.380 1.00 96.56 186 ASP A CA 1
ATOM 1362 C C . ASP A 1 186 ? 5.655 8.904 3.190 1.00 96.56 186 ASP A C 1
ATOM 1364 O O . ASP A 1 186 ? 6.416 8.880 4.159 1.00 96.56 186 ASP A O 1
ATOM 1368 N N . THR A 1 187 ? 6.069 8.669 1.949 1.00 95.56 187 THR A N 1
ATOM 1369 C CA . THR A 1 187 ? 7.474 8.441 1.615 1.00 95.56 187 THR A CA 1
ATOM 1370 C C . THR A 1 187 ? 7.835 9.085 0.286 1.00 95.56 187 THR A C 1
ATOM 1372 O O . THR A 1 187 ? 7.057 9.062 -0.670 1.00 95.56 187 THR A O 1
ATOM 1375 N N . ASP A 1 188 ? 9.043 9.636 0.228 1.00 95.06 188 ASP A N 1
ATOM 1376 C CA . ASP A 1 188 ? 9.666 10.166 -0.976 1.00 95.06 188 ASP A CA 1
ATOM 1377 C C . ASP A 1 188 ? 10.800 9.238 -1.407 1.00 95.06 188 ASP A C 1
ATOM 1379 O O . ASP A 1 188 ? 11.774 9.024 -0.683 1.00 95.06 188 ASP A O 1
ATOM 1383 N N . ILE A 1 189 ? 10.696 8.714 -2.624 1.00 94.50 189 ILE A N 1
ATOM 1384 C CA . ILE A 1 189 ? 11.639 7.743 -3.165 1.00 94.50 189 ILE A CA 1
ATOM 1385 C C . ILE A 1 189 ? 12.325 8.351 -4.384 1.00 94.50 189 ILE A C 1
ATOM 1387 O O . ILE A 1 189 ? 11.682 8.700 -5.374 1.00 94.50 189 ILE A O 1
ATOM 1391 N N . ALA A 1 190 ? 13.651 8.448 -4.334 1.00 92.62 190 ALA A N 1
ATOM 1392 C CA . ALA A 1 190 ? 14.472 8.839 -5.474 1.00 92.62 190 ALA A CA 1
ATOM 1393 C C . ALA A 1 190 ? 15.053 7.603 -6.170 1.00 92.62 190 ALA A C 1
ATOM 1395 O O . ALA A 1 190 ? 15.536 6.682 -5.505 1.00 92.62 190 ALA A O 1
ATOM 1396 N N . ALA A 1 191 ? 15.051 7.595 -7.504 1.00 89.44 191 ALA A N 1
ATOM 1397 C CA . ALA A 1 191 ? 15.781 6.575 -8.248 1.00 89.44 191 ALA A CA 1
ATOM 1398 C C . ALA A 1 191 ? 17.294 6.795 -8.136 1.00 89.44 191 ALA A C 1
ATOM 1400 O O . ALA A 1 191 ? 17.776 7.933 -8.105 1.00 89.44 191 ALA A O 1
ATOM 1401 N N . LEU A 1 192 ? 18.058 5.704 -8.128 1.00 83.81 192 LEU A N 1
ATOM 1402 C CA . LEU A 1 192 ? 19.506 5.768 -8.268 1.00 83.81 192 LEU A CA 1
ATOM 1403 C C . LEU A 1 192 ? 19.875 6.062 -9.722 1.00 83.81 192 LEU A C 1
ATOM 1405 O O . LEU A 1 192 ? 19.209 5.632 -10.664 1.00 83.81 192 LEU A O 1
ATOM 1409 N N . LYS A 1 193 ? 20.996 6.758 -9.916 1.00 69.38 193 LYS A N 1
ATOM 1410 C CA . LYS A 1 193 ? 21.562 6.957 -11.249 1.00 69.38 193 LYS A CA 1
ATOM 1411 C C . LYS A 1 193 ? 22.120 5.625 -11.753 1.00 69.38 193 LYS A C 1
ATOM 1413 O O . LYS A 1 193 ? 23.226 5.239 -11.385 1.00 69.38 193 LYS A O 1
ATOM 1418 N N . THR A 1 194 ? 21.358 4.927 -12.586 1.00 66.81 194 THR A N 1
ATOM 1419 C CA . THR A 1 194 ? 21.778 3.669 -13.211 1.00 66.81 194 THR A CA 1
ATOM 1420 C C . THR A 1 194 ? 22.208 3.907 -14.665 1.00 66.81 194 THR A C 1
ATOM 1422 O O . THR A 1 194 ? 21.568 4.685 -15.380 1.00 66.81 194 THR A O 1
ATOM 1425 N N . PRO A 1 195 ? 23.313 3.296 -15.133 1.00 61.53 195 PRO A N 1
ATOM 1426 C CA . PRO A 1 195 ? 23.698 3.367 -16.539 1.00 61.53 195 PRO A CA 1
ATOM 1427 C C . PRO A 1 195 ? 22.643 2.667 -17.408 1.00 61.53 195 PRO A C 1
ATOM 1429 O O . PRO A 1 195 ? 22.112 1.623 -17.044 1.00 61.53 195 PRO A O 1
ATOM 1432 N N . THR A 1 196 ? 22.336 3.232 -18.575 1.00 62.62 196 THR A N 1
ATOM 1433 C CA . THR A 1 196 ? 21.276 2.763 -19.489 1.00 62.62 196 THR A CA 1
ATOM 1434 C C . THR A 1 196 ? 21.659 1.548 -20.339 1.00 62.62 196 THR A C 1
ATOM 1436 O O . THR A 1 196 ? 20.968 1.225 -21.304 1.00 62.62 196 THR A O 1
ATOM 1439 N N . THR A 1 197 ? 22.746 0.859 -20.000 1.00 62.50 197 THR A N 1
ATOM 1440 C CA . THR A 1 197 ? 23.2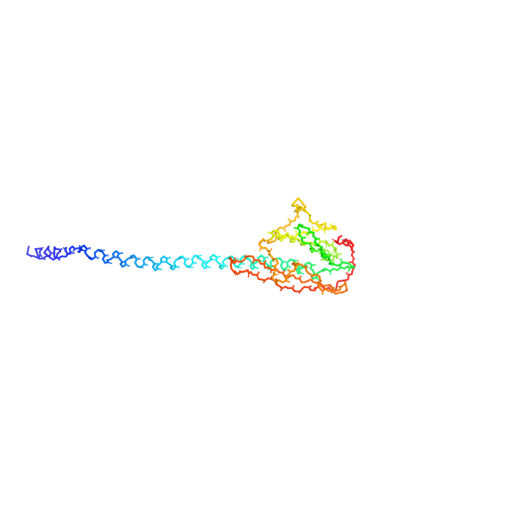41 -0.300 -20.745 1.00 62.50 197 THR A CA 1
ATOM 1441 C C . THR A 1 197 ? 22.359 -1.538 -20.502 1.00 62.50 197 THR A C 1
ATOM 1443 O O . THR A 1 197 ? 21.852 -1.760 -19.403 1.00 62.50 197 THR A O 1
ATOM 1446 N N . GLY A 1 198 ? 22.125 -2.342 -21.545 1.00 63.09 198 GLY A N 1
ATOM 1447 C CA . GLY A 1 198 ? 21.348 -3.592 -21.479 1.00 63.09 198 GLY A CA 1
ATOM 1448 C C . GLY A 1 198 ? 20.164 -3.664 -22.454 1.00 63.09 198 GLY A C 1
ATOM 1449 O O . GLY A 1 198 ? 19.706 -2.658 -22.994 1.00 63.09 198 GLY A O 1
ATOM 1450 N N . THR A 1 199 ? 19.672 -4.880 -22.692 1.00 64.38 199 THR A N 1
ATOM 1451 C CA . THR A 1 199 ? 18.654 -5.196 -23.708 1.00 64.38 199 THR A CA 1
ATOM 1452 C C . THR A 1 199 ? 17.242 -5.124 -23.118 1.00 64.38 199 THR A C 1
ATOM 1454 O O . THR A 1 199 ? 16.947 -5.940 -22.255 1.00 64.38 199 THR A O 1
ATOM 1457 N N . ALA A 1 200 ? 16.407 -4.195 -23.627 1.00 64.56 200 ALA A N 1
ATOM 1458 C CA . ALA A 1 200 ? 14.930 -4.087 -23.514 1.00 64.56 200 ALA A CA 1
ATOM 1459 C C . ALA A 1 200 ? 14.280 -4.150 -22.105 1.00 64.56 200 ALA A C 1
ATOM 1461 O O . ALA A 1 200 ? 14.883 -4.686 -21.190 1.00 64.56 200 ALA A O 1
ATOM 1462 N N . PRO A 1 201 ? 13.038 -3.646 -21.907 1.00 63.31 201 PRO A N 1
ATOM 1463 C CA . PRO A 1 201 ? 12.219 -2.810 -22.806 1.00 63.31 201 PRO A CA 1
ATOM 1464 C C . PRO A 1 201 ? 12.682 -1.345 -22.805 1.00 63.31 201 PRO A C 1
ATOM 1466 O O . PRO A 1 201 ? 13.317 -0.924 -21.854 1.00 63.31 201 PRO A O 1
ATOM 1469 N N . ALA A 1 202 ? 12.410 -0.556 -23.851 1.00 68.19 202 ALA A N 1
ATOM 1470 C CA . ALA A 1 202 ? 12.829 0.858 -23.916 1.00 68.19 202 ALA A CA 1
ATOM 1471 C C . ALA A 1 202 ? 11.951 1.797 -23.061 1.00 68.19 202 ALA A C 1
ATOM 1473 O O . ALA A 1 202 ? 12.420 2.833 -22.595 1.00 68.19 202 ALA A O 1
ATOM 1474 N N . SER A 1 203 ? 10.691 1.410 -22.840 1.00 76.88 203 SER A N 1
ATOM 1475 C CA . SER A 1 203 ? 9.688 2.127 -22.049 1.00 76.88 203 SER A CA 1
ATOM 1476 C C . SER A 1 203 ? 8.732 1.126 -21.393 1.00 76.88 203 SER A C 1
ATOM 1478 O O . SER A 1 203 ? 8.503 0.041 -21.932 1.00 76.88 203 SER A O 1
ATOM 1480 N N . CYS A 1 204 ? 8.176 1.511 -20.243 1.00 84.31 204 CYS A N 1
ATOM 1481 C CA . CYS A 1 204 ? 7.107 0.786 -19.554 1.00 84.31 204 CYS A CA 1
ATOM 1482 C C . CYS A 1 204 ? 5.755 1.511 -19.598 1.00 84.31 204 CYS A C 1
ATOM 1484 O O . CYS A 1 204 ? 4.791 0.986 -19.041 1.00 84.31 204 CYS A O 1
ATOM 1486 N N . ALA A 1 205 ? 5.707 2.697 -20.215 1.00 77.44 205 ALA A N 1
ATOM 1487 C CA . ALA A 1 205 ? 4.508 3.517 -20.362 1.00 77.44 205 ALA A CA 1
ATOM 1488 C C . ALA A 1 205 ? 3.548 2.930 -21.397 1.00 77.44 205 ALA A C 1
ATOM 1490 O O . ALA A 1 205 ? 4.029 2.550 -22.489 1.00 77.44 205 ALA A O 1
#

Nearest PDB structures (foldseek):
  6y9c-assembly1_A  TM=4.215E-01  e=7.095E-01  Acinetobacter baumannii
  7ykb-assembly1_A  TM=2.189E-01  e=3.181E+00  Synechocystis sp. PCC 6803 substr. Kazusa
  2d1e-assembly1_A  TM=2.128E-01  e=3.009E+00  Synechocystis sp. PCC 6803
  3i95-assembly1_A  TM=2.205E-01  e=3.009E+00  Synechocystis sp. PCC 6803
  3nb9-assembly1_A  TM=2.257E-01  e=4.200E+00  Synechocystis sp. PCC 6803

Radius of gyration: 32.26 Å; Cα contacts (8 Å, |Δi|>4): 367; chains: 1; bounding box: 59×60×101 Å

Organism: NCBI:txid1162967